Protein AF-A0A1X0NZ15-F1 (afdb_monomer)

Solvent-accessible surface area (backbone atoms only — not comparable to full-atom values): 12471 Å² total; per-residue (Å²): 110,65,89,80,42,88,69,53,40,49,36,57,81,78,41,63,66,39,61,63,51,50,47,53,55,32,71,74,31,70,67,53,39,48,53,38,57,51,35,69,52,54,80,81,64,25,25,28,32,55,30,61,31,92,90,44,72,87,41,75,37,72,41,30,36,36,45,60,43,45,40,30,63,83,50,29,43,76,61,92,90,62,58,93,86,57,80,36,31,50,36,72,68,50,53,45,50,50,53,50,50,53,46,46,51,49,49,55,55,71,43,56,92,54,90,68,50,70,45,82,76,44,79,48,71,45,78,75,43,92,50,40,51,70,41,42,33,34,38,36,31,34,59,77,45,79,61,94,45,44,35,37,32,38,35,38,32,28,46,44,82,73,84,70,75,76,99,70,78,94,75,90,79,89,78,90,76,92,78,79,96,74,86,54,80,71,59,50,43,56,49,44,53,52,52,52,51,53,50,58,72,75,34,57,69,33,29,42,31,44,36,36,33,38,48,54,126

Sequence (217 aa):
MLKRFPFWVPVSAHTPSFLERGTQFTQSSPHTQLLLTKLNYRLEETRVLCIPDTRKKERLVSLAMAFPFTITADACDVPVGMKPEDTPVMSCGALTSLVDTTTSLHVVERLLPENITHVSVDIQVRSLHPIRAGDRVVLISRMDKMGARLAFLSAELLHDNNSEIGLDTATTETTSGKEGEDMNKNGNQVGSLKVLEEMIVRHRVLAQGNHVKCLLR

pLDDT: mean 83.45, std 19.66, range [27.91, 98.31]

Nearest PDB structures (foldseek):
  2h4u-assembly1_D  TM=8.794E-01  e=1.994E-06  Homo sapiens
  4zrb-assembly2_G  TM=8.730E-01  e=8.534E-05  Streptococcus pneumoniae TIGR4
  4xy6-assembly1_A  TM=8.377E-01  e=7.603E-05  Streptococcus pneumoniae TIGR4
  4i4j-assembly2_E  TM=7.129E-01  e=2.559E-04  Streptomyces globisporus
  3ck1-assembly1_A  TM=7.605E-01  e=4.101E-03  Cupriavidus pinatubonensis JMP134

Structure (mmCIF, N/CA/C/O backbone):
data_AF-A0A1X0NZ15-F1
#
_entry.id   AF-A0A1X0NZ15-F1
#
loop_
_atom_site.group_PDB
_atom_site.id
_atom_site.type_symbol
_atom_site.label_atom_id
_atom_site.label_alt_id
_atom_site.label_comp_id
_atom_site.label_asym_id
_atom_site.label_entity_id
_atom_site.label_seq_id
_atom_site.pdbx_PDB_ins_code
_atom_site.Cartn_x
_atom_site.Cartn_y
_atom_site.Cartn_z
_atom_site.occupancy
_atom_site.B_iso_or_equiv
_atom_site.auth_seq_id
_atom_site.auth_comp_id
_atom_site.auth_asym_id
_atom_site.auth_atom_id
_atom_site.pdbx_PDB_model_num
ATOM 1 N N . MET A 1 1 ? -6.269 10.567 -11.121 1.00 71.00 1 MET A N 1
ATOM 2 C CA . MET A 1 1 ? -7.269 9.666 -10.495 1.00 71.00 1 MET A CA 1
ATOM 3 C C . MET A 1 1 ? -8.024 10.201 -9.254 1.00 71.00 1 MET A C 1
ATOM 5 O O . MET A 1 1 ? -9.184 10.571 -9.380 1.00 71.00 1 MET A O 1
ATOM 9 N N . LEU A 1 2 ? -7.424 10.251 -8.052 1.00 71.00 2 LEU A N 1
ATOM 10 C CA . LEU A 1 2 ? -8.165 10.277 -6.764 1.00 71.00 2 LEU A CA 1
ATOM 11 C C . LEU A 1 2 ? -8.919 11.577 -6.420 1.00 71.00 2 LEU A C 1
ATOM 13 O O . LEU A 1 2 ? -9.929 11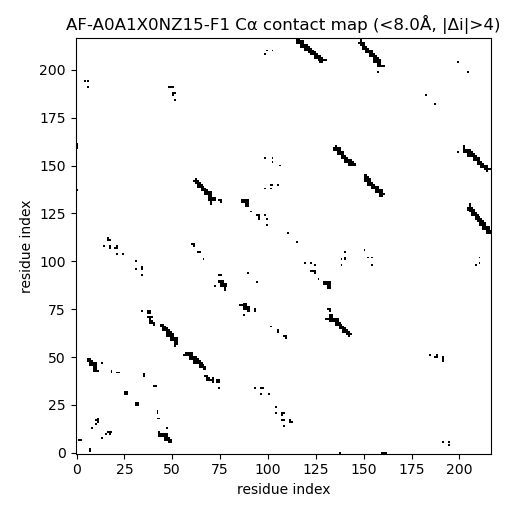.529 -5.728 1.00 71.00 2 LEU A O 1
ATOM 17 N N . LYS A 1 3 ? -8.476 12.739 -6.920 1.00 68.12 3 LYS A N 1
ATOM 18 C CA . LYS A 1 3 ? -9.149 14.034 -6.669 1.00 68.12 3 LYS A CA 1
ATOM 19 C C . LYS A 1 3 ? -10.582 14.095 -7.225 1.00 68.12 3 LYS A C 1
ATOM 21 O O . LYS A 1 3 ? -11.354 14.938 -6.794 1.00 68.12 3 LYS A O 1
ATOM 26 N N . ARG A 1 4 ? -10.926 13.217 -8.177 1.00 66.06 4 ARG A N 1
ATOM 27 C CA . ARG A 1 4 ? -12.256 13.141 -8.807 1.00 66.06 4 ARG A CA 1
ATOM 28 C C . ARG A 1 4 ? -13.284 12.372 -7.964 1.00 66.06 4 ARG A C 1
ATOM 30 O O . ARG A 1 4 ? -14.454 12.353 -8.323 1.00 66.06 4 ARG A O 1
ATOM 37 N N . PHE A 1 5 ? -12.860 11.746 -6.864 1.00 67.69 5 PHE A N 1
ATOM 38 C CA . PHE A 1 5 ? -13.718 10.948 -5.993 1.00 67.69 5 PHE A CA 1
ATOM 39 C C . PHE A 1 5 ? -13.753 11.577 -4.587 1.00 67.69 5 PHE A C 1
ATOM 41 O O . PHE A 1 5 ? -12.783 11.437 -3.839 1.00 67.69 5 PHE A O 1
ATOM 48 N N . PRO A 1 6 ? -14.848 12.260 -4.199 1.00 69.50 6 PRO A N 1
ATOM 49 C CA . PRO A 1 6 ? -14.889 13.110 -3.001 1.00 69.50 6 PRO A CA 1
ATOM 50 C C . PRO A 1 6 ? -14.735 12.343 -1.679 1.00 69.50 6 PRO A C 1
ATOM 52 O O . PRO A 1 6 ? -14.410 12.937 -0.657 1.00 69.50 6 PRO A O 1
ATOM 55 N N . PHE A 1 7 ? -14.923 11.022 -1.694 1.00 83.81 7 PHE A N 1
ATOM 56 C CA . PHE A 1 7 ? -14.819 10.165 -0.512 1.00 83.81 7 PHE A CA 1
ATOM 57 C C . PHE A 1 7 ? -13.373 9.830 -0.108 1.00 83.81 7 PHE A C 1
ATOM 59 O O . PHE A 1 7 ? -13.151 9.320 0.988 1.00 83.81 7 PHE A O 1
ATOM 66 N N . TRP A 1 8 ? -12.386 10.118 -0.968 1.00 87.94 8 TRP A N 1
ATOM 67 C CA . TRP A 1 8 ? -10.969 9.909 -0.665 1.00 87.94 8 TRP A CA 1
ATOM 68 C C . TRP A 1 8 ? -10.359 11.135 0.004 1.00 87.94 8 TRP A C 1
ATOM 70 O O . TRP A 1 8 ? -9.995 12.118 -0.656 1.00 87.94 8 TRP A O 1
ATOM 80 N N . VAL A 1 9 ? -10.167 11.049 1.314 1.00 91.12 9 VAL A N 1
ATOM 81 C CA . VAL A 1 9 ? -9.570 12.129 2.105 1.00 91.12 9 VAL A CA 1
ATOM 82 C C . VAL A 1 9 ? -8.071 11.888 2.314 1.00 91.12 9 VAL A C 1
ATOM 84 O O . VAL A 1 9 ? -7.632 10.736 2.329 1.00 91.12 9 VAL A O 1
ATOM 87 N N . PRO A 1 10 ? -7.247 12.942 2.454 1.00 93.56 10 PRO A N 1
ATOM 88 C CA . PRO A 1 10 ? -5.850 12.783 2.855 1.00 93.56 10 PRO A CA 1
ATOM 89 C C . PRO A 1 10 ? -5.738 12.001 4.167 1.00 93.56 10 PRO A C 1
ATOM 91 O O . PRO A 1 10 ? -6.488 12.269 5.109 1.00 93.56 10 PRO A O 1
ATOM 94 N N . VAL A 1 11 ? -4.786 11.068 4.255 1.00 94.69 11 VAL A N 1
ATOM 95 C CA . VAL A 1 11 ? -4.604 10.244 5.463 1.00 94.69 11 VAL A CA 1
ATOM 96 C C . VAL A 1 11 ? -4.350 11.098 6.706 1.00 94.69 11 VAL A C 1
ATOM 98 O O . VAL A 1 11 ? -4.879 10.798 7.766 1.00 94.69 11 VAL A O 1
ATOM 101 N N . SER A 1 12 ? -3.623 12.209 6.572 1.00 93.62 12 SER A N 1
ATOM 102 C CA . SER A 1 12 ? -3.316 13.127 7.674 1.00 93.62 12 SER A CA 1
ATOM 103 C C . SER A 1 12 ? -4.545 13.866 8.206 1.00 93.62 12 SER A C 1
ATOM 105 O O . SER A 1 12 ? -4.557 14.258 9.369 1.00 93.62 12 SER A O 1
ATOM 107 N N . ALA A 1 13 ? -5.587 14.034 7.385 1.00 92.06 13 ALA A N 1
ATOM 108 C CA . ALA A 1 13 ? -6.855 14.611 7.820 1.00 92.06 13 ALA A CA 1
ATOM 109 C C . ALA A 1 13 ? -7.705 13.599 8.608 1.00 92.06 13 ALA A C 1
ATOM 111 O O . ALA A 1 13 ? -8.465 13.997 9.487 1.00 92.06 13 ALA A O 1
ATOM 112 N N . HIS A 1 14 ? -7.575 12.301 8.311 1.00 92.31 14 HIS A N 1
ATOM 113 C CA . HIS A 1 14 ? -8.275 11.236 9.035 1.00 92.31 14 HIS A CA 1
ATOM 114 C C . HIS A 1 14 ? -7.534 10.804 10.306 1.00 92.31 14 HIS A C 1
ATOM 116 O O . HIS A 1 14 ? -8.129 10.725 11.380 1.00 92.31 14 HIS A O 1
ATOM 122 N N . THR A 1 15 ? -6.231 10.569 10.174 1.00 93.25 15 THR A N 1
ATOM 123 C CA . THR A 1 15 ? -5.351 10.013 11.200 1.00 93.25 15 THR A CA 1
ATOM 124 C C . THR A 1 15 ? -4.073 10.859 11.259 1.00 93.25 15 THR A C 1
ATOM 126 O O . THR A 1 15 ? -3.072 10.521 10.625 1.00 93.25 15 THR A O 1
ATOM 129 N N . PRO A 1 16 ? -4.067 11.980 12.010 1.00 92.69 16 PRO A N 1
ATOM 130 C CA . PRO A 1 16 ? -2.948 12.930 12.015 1.00 92.69 16 PRO A CA 1
ATOM 131 C C . PRO A 1 16 ? -1.599 12.327 12.431 1.00 92.69 16 PRO A C 1
ATOM 133 O O . PRO A 1 16 ? -0.560 12.692 11.888 1.00 92.69 16 PRO A O 1
ATOM 136 N N . SER A 1 17 ? -1.609 11.352 13.345 1.00 93.81 17 SER A N 1
ATOM 137 C CA . SER A 1 17 ? -0.404 10.644 13.802 1.00 93.81 17 SER A CA 1
ATOM 138 C C . SER A 1 17 ? 0.167 9.660 12.773 1.00 93.81 17 SER A C 1
ATOM 140 O O . SER A 1 17 ? 1.251 9.114 12.984 1.00 93.81 17 SER A O 1
ATOM 142 N N . PHE A 1 18 ? -0.519 9.435 11.645 1.00 95.69 18 PHE A N 1
ATOM 143 C CA . PHE A 1 18 ? -0.057 8.519 10.606 1.00 95.69 18 PHE A CA 1
ATOM 144 C C . PHE A 1 18 ? 1.297 8.928 10.031 1.00 95.69 18 PHE A C 1
ATOM 146 O O . PHE A 1 18 ? 2.133 8.060 9.817 1.00 95.69 18 PHE A O 1
ATOM 153 N N . LEU A 1 19 ? 1.545 10.220 9.792 1.00 95.75 19 LEU A N 1
ATOM 154 C CA . LEU A 1 19 ? 2.793 10.650 9.148 1.00 95.75 19 LEU A CA 1
ATOM 155 C C . LEU A 1 19 ? 4.014 10.337 10.015 1.00 95.75 19 LEU A C 1
ATOM 157 O O . LEU A 1 19 ? 4.996 9.785 9.523 1.00 95.75 19 LEU A O 1
ATOM 161 N N . GLU A 1 20 ? 3.926 10.612 11.315 1.00 95.69 20 GLU A N 1
ATOM 162 C CA . GLU A 1 20 ? 4.980 10.276 12.273 1.00 95.69 20 GLU A CA 1
ATOM 163 C C . GLU A 1 20 ? 5.208 8.758 12.321 1.00 95.69 20 GLU A C 1
ATOM 165 O O . GLU A 1 20 ? 6.331 8.272 12.178 1.00 95.69 20 GLU A O 1
ATOM 170 N N . ARG A 1 21 ? 4.125 7.990 12.461 1.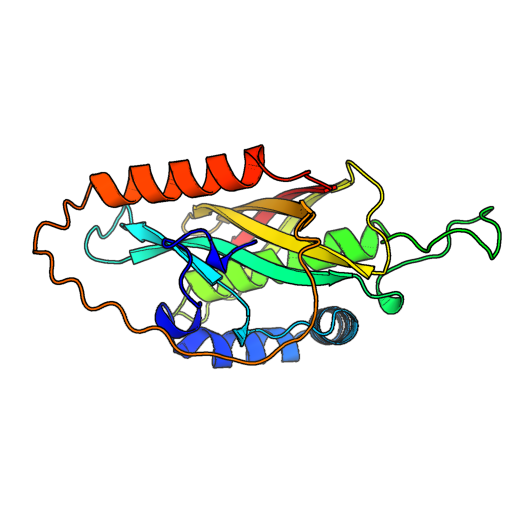00 94.44 21 ARG A N 1
ATOM 171 C CA . ARG A 1 21 ? 4.185 6.536 12.652 1.00 94.44 21 ARG A CA 1
ATOM 172 C C . ARG A 1 21 ? 4.579 5.786 11.382 1.00 94.44 21 ARG A C 1
ATOM 174 O O . ARG A 1 21 ? 5.360 4.841 11.450 1.00 94.44 21 ARG A O 1
ATOM 181 N N . GLY A 1 22 ? 4.109 6.236 10.226 1.00 94.50 22 GLY A N 1
ATOM 182 C CA . GLY A 1 22 ? 4.517 5.746 8.913 1.00 94.50 22 GLY A CA 1
ATOM 183 C C . GLY A 1 22 ? 5.982 6.061 8.615 1.00 94.50 22 GLY A C 1
ATOM 184 O O . GLY A 1 22 ? 6.684 5.217 8.055 1.00 94.50 22 GLY A O 1
ATOM 185 N N . THR A 1 23 ? 6.479 7.224 9.051 1.00 95.38 23 THR A N 1
ATOM 186 C CA . THR A 1 23 ? 7.904 7.573 8.941 1.00 95.38 23 THR A CA 1
ATOM 187 C C . THR A 1 23 ? 8.759 6.652 9.807 1.00 95.38 23 THR A C 1
ATOM 189 O O . THR A 1 23 ? 9.708 6.059 9.298 1.00 95.38 23 THR A O 1
ATOM 192 N N . GLN A 1 24 ? 8.385 6.451 11.076 1.00 94.69 24 GLN A N 1
ATOM 193 C CA . GLN A 1 24 ? 9.067 5.510 11.976 1.00 94.69 24 GLN A CA 1
ATOM 194 C C . GLN A 1 24 ? 9.087 4.086 11.399 1.00 94.69 24 GLN A C 1
ATOM 196 O O . GLN A 1 24 ? 10.136 3.445 11.371 1.00 94.69 24 GLN A O 1
ATOM 201 N N . PHE A 1 25 ? 7.949 3.606 10.882 1.00 93.75 25 PHE A N 1
ATOM 202 C CA . PHE A 1 25 ? 7.863 2.305 10.216 1.00 93.75 25 PHE A CA 1
ATOM 203 C C . PHE A 1 25 ? 8.821 2.217 9.020 1.00 93.75 25 PHE A C 1
ATOM 205 O O . PHE A 1 25 ? 9.608 1.277 8.924 1.00 93.75 25 PHE A O 1
ATOM 212 N N . THR A 1 26 ? 8.807 3.224 8.146 1.00 94.00 26 THR A N 1
ATOM 213 C CA . THR A 1 26 ? 9.660 3.268 6.949 1.00 94.00 26 THR A CA 1
ATOM 214 C C . THR A 1 26 ? 11.142 3.248 7.320 1.00 94.00 26 THR A C 1
ATOM 216 O O . THR A 1 26 ? 11.904 2.477 6.748 1.00 94.00 26 THR A O 1
ATOM 219 N N . GLN A 1 27 ? 11.550 4.034 8.319 1.00 94.00 27 GLN A N 1
ATOM 220 C CA . GLN A 1 27 ? 12.937 4.106 8.795 1.00 94.00 27 GLN A CA 1
ATOM 221 C C . GLN A 1 27 ? 13.398 2.829 9.510 1.00 94.00 27 GLN A C 1
ATOM 223 O O . GLN A 1 27 ? 14.590 2.532 9.529 1.00 94.00 27 GLN A O 1
ATOM 228 N N . SER A 1 28 ? 12.472 2.050 10.075 1.00 92.94 28 SER A N 1
ATOM 229 C CA . SER A 1 28 ? 12.797 0.778 10.733 1.00 92.94 28 SER A CA 1
ATOM 230 C C . SER A 1 28 ? 13.163 -0.349 9.756 1.00 92.94 28 SER A C 1
ATOM 232 O O . SER A 1 28 ? 13.710 -1.370 10.170 1.00 92.94 28 SER A O 1
ATOM 234 N N . SER A 1 29 ? 12.886 -0.173 8.458 1.00 93.50 29 SER A N 1
ATOM 235 C CA . SER A 1 29 ? 13.144 -1.158 7.408 1.00 93.50 29 SER A CA 1
ATOM 236 C C . SER A 1 29 ? 13.938 -0.513 6.265 1.00 93.50 29 SER A C 1
ATOM 238 O O . SER A 1 29 ? 13.350 0.175 5.426 1.00 93.50 29 SER A O 1
ATOM 240 N N . PRO A 1 30 ? 15.259 -0.769 6.163 1.00 94.94 30 PRO A N 1
ATOM 241 C CA . PRO A 1 30 ? 16.089 -0.223 5.086 1.00 94.94 30 PRO A CA 1
ATOM 242 C C . PRO A 1 30 ? 15.548 -0.545 3.688 1.00 94.94 30 PRO A C 1
ATOM 244 O O . PRO A 1 30 ? 15.593 0.295 2.793 1.00 94.94 30 PRO A O 1
ATOM 247 N N . HIS A 1 31 ? 14.974 -1.741 3.516 1.00 93.62 31 HIS A N 1
ATOM 248 C CA . HIS A 1 31 ? 14.324 -2.159 2.271 1.00 93.62 31 HIS A CA 1
ATOM 249 C C . HIS A 1 31 ? 13.108 -1.292 1.934 1.00 93.62 31 HIS A C 1
ATOM 251 O O . HIS A 1 31 ? 12.998 -0.785 0.821 1.00 93.62 31 HIS A O 1
ATOM 257 N N . THR A 1 32 ? 12.222 -1.069 2.909 1.00 95.06 32 THR A N 1
ATOM 258 C CA . THR A 1 32 ? 11.032 -0.224 2.729 1.00 95.06 32 THR A CA 1
ATOM 259 C C . THR A 1 32 ? 11.423 1.216 2.410 1.00 95.06 32 THR A C 1
ATOM 261 O O . THR A 1 32 ? 10.890 1.811 1.475 1.00 95.06 32 THR A O 1
ATOM 264 N N . GLN A 1 33 ? 12.385 1.769 3.153 1.00 95.75 33 GLN A N 1
ATOM 265 C CA . GLN A 1 33 ? 12.889 3.117 2.914 1.00 95.75 33 GLN A CA 1
ATOM 266 C C . GLN A 1 33 ? 13.476 3.261 1.511 1.00 95.75 33 GLN A C 1
ATOM 268 O O . GLN A 1 33 ? 13.162 4.229 0.815 1.00 95.75 33 GLN A O 1
ATOM 273 N N . LEU A 1 34 ? 14.304 2.302 1.087 1.00 94.75 34 LEU A N 1
ATOM 274 C CA . LEU A 1 34 ? 14.892 2.292 -0.246 1.00 94.75 34 LEU A CA 1
ATOM 275 C C . LEU A 1 34 ? 13.800 2.233 -1.315 1.00 94.75 34 LEU A C 1
ATOM 277 O O . LEU A 1 34 ? 13.795 3.079 -2.202 1.00 94.75 34 LEU A O 1
ATOM 281 N N . LEU A 1 35 ? 12.848 1.304 -1.205 1.00 94.81 35 LEU A N 1
ATOM 282 C CA . LEU A 1 35 ? 11.762 1.141 -2.172 1.00 94.81 35 LEU A CA 1
ATOM 283 C C . LEU A 1 35 ? 10.934 2.421 -2.342 1.00 94.81 35 LEU A C 1
ATOM 285 O O . LEU A 1 35 ? 10.743 2.886 -3.465 1.00 94.81 35 LEU A O 1
ATOM 289 N N . LEU A 1 36 ? 10.467 3.015 -1.239 1.00 95.19 36 LEU A N 1
ATOM 290 C CA . LEU A 1 36 ? 9.652 4.233 -1.294 1.00 95.19 36 LEU A CA 1
ATOM 291 C C . LEU A 1 36 ? 10.448 5.424 -1.835 1.00 95.19 36 LEU A C 1
ATOM 293 O O . LEU A 1 36 ? 9.918 6.206 -2.621 1.00 95.19 36 LEU A O 1
ATOM 297 N N . THR A 1 37 ? 11.731 5.517 -1.480 1.00 94.62 37 THR A N 1
ATOM 298 C CA . THR A 1 37 ? 12.638 6.549 -1.999 1.00 94.62 37 THR A CA 1
ATOM 299 C C . THR A 1 37 ? 12.852 6.376 -3.500 1.00 94.62 37 THR A C 1
ATOM 301 O O . THR A 1 37 ? 12.754 7.344 -4.247 1.00 94.62 37 THR A O 1
ATOM 304 N N . LYS A 1 38 ? 13.085 5.144 -3.968 1.00 92.69 38 LYS A N 1
ATOM 305 C CA . LYS A 1 38 ? 13.253 4.835 -5.392 1.00 92.69 38 LYS A CA 1
ATOM 306 C C . LYS A 1 38 ? 12.001 5.126 -6.206 1.00 92.69 38 LYS A C 1
ATOM 308 O O . LYS A 1 38 ? 12.125 5.528 -7.356 1.00 92.69 38 LYS A O 1
ATOM 313 N N . LEU A 1 39 ? 10.815 4.986 -5.620 1.00 93.25 39 LEU A N 1
ATOM 314 C CA . LEU A 1 39 ? 9.543 5.362 -6.245 1.00 93.25 39 LEU A CA 1
ATOM 315 C C . LEU A 1 39 ? 9.206 6.857 -6.108 1.00 93.25 39 LEU A C 1
ATOM 317 O O . LEU A 1 39 ? 8.156 7.282 -6.584 1.00 93.25 39 LEU A O 1
ATOM 321 N N . ASN A 1 40 ? 10.067 7.653 -5.461 1.00 93.62 40 ASN A N 1
ATOM 322 C CA . ASN A 1 40 ? 9.798 9.044 -5.080 1.00 93.62 40 ASN A CA 1
ATOM 323 C C . ASN A 1 40 ? 8.460 9.213 -4.333 1.00 93.62 40 ASN A C 1
ATOM 325 O O . ASN A 1 40 ? 7.781 10.229 -4.478 1.00 93.62 40 ASN A O 1
ATOM 329 N N . TYR A 1 41 ? 8.061 8.205 -3.553 1.00 95.38 41 TYR A N 1
ATOM 330 C CA . TYR A 1 41 ? 6.781 8.201 -2.860 1.00 95.38 41 TYR A CA 1
ATOM 331 C C . TYR A 1 41 ? 6.825 9.041 -1.587 1.00 95.38 41 TYR A C 1
ATOM 333 O O . TYR A 1 41 ? 7.775 8.976 -0.803 1.00 95.38 41 TYR A O 1
ATOM 341 N N . ARG A 1 42 ? 5.743 9.780 -1.344 1.00 94.56 42 ARG A N 1
ATOM 342 C CA . ARG A 1 42 ? 5.562 10.627 -0.167 1.00 94.56 42 ARG A CA 1
ATOM 343 C C . ARG A 1 42 ? 4.364 10.159 0.645 1.00 94.56 42 ARG A C 1
ATOM 345 O O . ARG A 1 42 ? 3.259 10.047 0.121 1.00 94.56 42 ARG A O 1
ATOM 352 N N . LEU A 1 43 ? 4.555 9.939 1.948 1.00 95.12 43 LEU A N 1
ATOM 353 C CA . LEU A 1 43 ? 3.478 9.481 2.837 1.00 95.12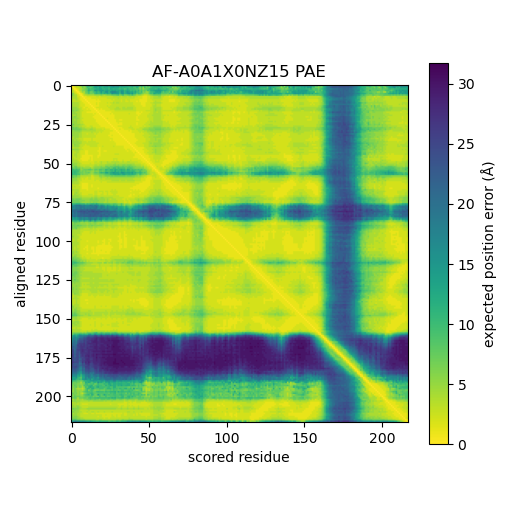 43 LEU A CA 1
ATOM 354 C C . LEU A 1 43 ? 2.298 10.465 2.883 1.00 95.12 43 LEU A C 1
ATOM 356 O O . LEU A 1 43 ? 1.161 10.033 3.072 1.00 95.12 43 LEU A O 1
ATOM 360 N N . GLU A 1 44 ? 2.537 11.760 2.659 1.00 94.75 44 GLU A N 1
ATOM 361 C CA . GLU A 1 44 ? 1.492 12.792 2.625 1.00 94.75 44 GLU A CA 1
ATOM 362 C C . GLU A 1 44 ? 0.526 12.643 1.444 1.00 94.75 44 GLU A C 1
ATOM 364 O O . GLU A 1 44 ? -0.592 13.157 1.492 1.00 94.75 44 GLU A O 1
ATOM 369 N N . GLU A 1 45 ? 0.937 11.945 0.386 1.00 93.75 45 GLU A N 1
ATOM 370 C CA . GLU A 1 45 ? 0.100 11.712 -0.792 1.00 93.75 45 GLU A CA 1
ATOM 371 C C . GLU A 1 45 ? -0.904 10.574 -0.581 1.00 93.75 45 GLU A C 1
ATOM 373 O O . GLU A 1 45 ? -1.852 10.432 -1.361 1.00 93.75 45 GLU A O 1
ATOM 378 N N . THR A 1 46 ? -0.740 9.805 0.501 1.00 95.81 46 THR A N 1
ATOM 379 C CA . THR A 1 46 ? -1.638 8.709 0.859 1.00 95.81 46 THR A CA 1
ATOM 380 C C . THR A 1 46 ? -3.046 9.234 1.128 1.00 95.81 46 THR A C 1
ATOM 382 O O . THR A 1 46 ? -3.254 10.195 1.880 1.00 95.81 46 THR A O 1
ATOM 385 N N . ARG A 1 47 ? -4.043 8.558 0.560 1.00 95.25 47 ARG A N 1
ATOM 386 C CA . ARG A 1 47 ? -5.460 8.848 0.809 1.00 95.25 47 ARG A CA 1
ATOM 387 C C . ARG A 1 47 ? -6.154 7.654 1.425 1.00 95.25 47 ARG A C 1
ATOM 389 O O . ARG A 1 47 ? -5.807 6.516 1.129 1.00 95.25 47 ARG A O 1
ATOM 396 N N . VAL A 1 48 ? -7.157 7.920 2.246 1.00 94.94 48 VAL A N 1
ATOM 397 C CA . VAL A 1 48 ? -8.000 6.901 2.870 1.00 94.94 48 VAL A CA 1
ATOM 398 C C . VAL A 1 48 ? -9.429 7.037 2.373 1.00 94.94 48 VAL A C 1
ATOM 400 O O . VAL A 1 48 ? -9.932 8.138 2.140 1.00 94.94 48 VAL A O 1
ATOM 403 N N . LEU A 1 49 ? -10.077 5.892 2.243 1.00 93.44 49 LEU A N 1
ATOM 404 C CA . LEU A 1 49 ? -11.512 5.774 2.093 1.00 93.44 49 LEU A CA 1
ATOM 405 C C . LEU A 1 49 ? -12.053 5.169 3.384 1.00 93.44 49 LEU A C 1
ATOM 407 O O . LEU A 1 49 ? -11.701 4.040 3.737 1.00 93.44 49 LEU A O 1
ATOM 411 N N . CYS A 1 50 ? -12.887 5.922 4.093 1.00 91.44 50 CYS A N 1
ATOM 412 C CA . CYS A 1 50 ? -13.352 5.537 5.419 1.00 91.44 50 CYS A CA 1
ATOM 413 C C . CYS A 1 50 ? -14.754 4.916 5.383 1.00 91.44 50 CYS A C 1
ATOM 415 O O . CYS A 1 50 ? -15.595 5.251 4.544 1.00 91.44 50 CYS A O 1
ATOM 417 N N . ILE A 1 51 ? -15.016 4.046 6.353 1.00 90.00 51 ILE A N 1
ATOM 418 C CA . ILE A 1 51 ? -16.342 3.513 6.679 1.00 90.00 51 ILE A CA 1
ATOM 419 C C . ILE A 1 51 ? -16.561 3.552 8.198 1.00 90.00 51 ILE A C 1
ATOM 421 O O . ILE A 1 51 ? -15.588 3.637 8.952 1.00 90.00 51 ILE A O 1
ATOM 425 N N . PRO A 1 52 ? -17.810 3.476 8.682 1.00 88.56 52 PRO A N 1
ATOM 426 C CA . PRO A 1 52 ? -18.077 3.259 10.101 1.00 88.56 52 PRO A CA 1
ATOM 427 C C . PRO A 1 52 ? -17.493 1.926 10.591 1.00 88.56 52 PRO A C 1
ATOM 429 O O . PRO A 1 52 ? -17.610 0.899 9.921 1.00 88.56 52 PRO A O 1
ATOM 432 N N . ASP A 1 53 ? -16.893 1.921 11.781 1.00 85.94 53 ASP A N 1
ATOM 433 C CA . ASP A 1 53 ? -16.403 0.703 12.420 1.00 85.94 53 ASP A CA 1
ATOM 434 C C . ASP A 1 53 ? -17.591 -0.192 12.804 1.00 85.94 53 ASP A C 1
ATOM 436 O O . ASP A 1 53 ? -18.521 0.225 13.503 1.00 85.94 53 ASP A O 1
ATOM 440 N N . THR A 1 54 ? -17.546 -1.456 12.386 1.00 82.75 54 THR A N 1
ATOM 441 C CA . THR A 1 54 ? -18.606 -2.433 12.660 1.00 82.75 54 THR A CA 1
ATOM 442 C C . THR A 1 54 ? -18.787 -2.710 14.154 1.00 82.75 54 THR A C 1
ATOM 444 O O . THR A 1 54 ? -19.872 -3.109 14.572 1.00 82.75 54 THR A O 1
ATOM 447 N N . ARG A 1 55 ? -17.738 -2.525 14.968 1.00 81.44 55 ARG A N 1
ATOM 448 C CA . ARG A 1 55 ? -17.763 -2.722 16.429 1.00 81.44 55 ARG A CA 1
ATOM 449 C C . ARG A 1 55 ? -18.104 -1.440 17.184 1.00 81.44 55 ARG A C 1
ATOM 451 O O . ARG A 1 55 ? -18.649 -1.512 18.280 1.00 81.44 55 ARG A O 1
ATOM 458 N N . LYS A 1 56 ? -17.764 -0.277 16.623 1.00 83.94 56 LYS A N 1
ATOM 459 C CA . LYS A 1 56 ? -17.971 1.044 17.234 1.00 83.94 56 LYS A CA 1
ATOM 460 C C . LYS A 1 56 ? -18.477 2.026 16.178 1.00 83.94 56 LYS A C 1
ATOM 462 O O . LYS A 1 56 ? -17.692 2.788 15.636 1.00 83.94 56 LYS A O 1
ATOM 467 N N . LYS A 1 57 ? -19.789 2.049 15.918 1.00 80.62 57 LYS A N 1
ATOM 468 C CA . LYS A 1 57 ? -20.402 2.816 14.807 1.00 80.62 57 LYS A CA 1
ATOM 469 C C . LYS A 1 57 ? -20.098 4.325 14.786 1.00 80.62 57 LYS A C 1
ATOM 471 O O . LYS A 1 57 ? -20.337 4.975 13.776 1.00 80.62 57 LYS A O 1
ATOM 476 N N . GLU A 1 58 ? -19.621 4.892 15.890 1.00 83.25 58 GLU A N 1
ATOM 477 C CA . GLU A 1 58 ? -19.217 6.301 16.009 1.00 83.25 58 GLU A CA 1
ATOM 478 C C . GLU A 1 58 ? -17.768 6.559 15.571 1.00 83.25 58 GLU A C 1
ATOM 480 O O . GLU A 1 58 ? -17.389 7.702 15.334 1.00 83.25 58 GLU A O 1
ATOM 485 N N . ARG A 1 59 ? -16.959 5.505 15.433 1.00 85.69 59 ARG A N 1
ATOM 486 C CA . ARG A 1 59 ? -15.583 5.569 14.942 1.00 85.69 59 ARG A CA 1
ATOM 487 C C . ARG A 1 59 ? -15.578 5.330 13.436 1.00 85.69 59 ARG A C 1
ATOM 489 O O . ARG A 1 59 ? -16.113 4.327 12.971 1.00 85.69 59 ARG A O 1
ATOM 496 N N . LEU A 1 60 ? -14.929 6.214 12.687 1.00 90.06 60 LEU A N 1
ATOM 497 C CA . LEU A 1 60 ? -14.578 5.962 11.292 1.00 90.06 60 LEU A CA 1
ATOM 498 C C . LEU A 1 60 ? -13.237 5.246 11.211 1.00 90.06 60 LEU A C 1
ATOM 500 O O . LEU A 1 60 ? -12.341 5.484 12.023 1.00 90.06 60 LEU A O 1
ATOM 504 N N . VAL A 1 61 ? -13.125 4.362 10.232 1.00 91.88 61 VAL A N 1
ATOM 505 C CA . VAL A 1 61 ? -11.946 3.538 10.009 1.00 91.88 61 VAL A CA 1
ATOM 506 C C . VAL A 1 61 ? -11.651 3.422 8.526 1.00 91.88 61 VAL A C 1
ATOM 508 O O . VAL A 1 61 ? -12.577 3.417 7.714 1.00 91.88 61 VAL A O 1
ATOM 511 N N . SER A 1 62 ? -10.377 3.298 8.174 1.00 93.75 62 SER A N 1
ATOM 512 C CA . SER A 1 62 ? -9.941 3.020 6.810 1.00 93.75 62 SER A CA 1
ATOM 513 C C . SER A 1 62 ? -10.482 1.663 6.334 1.00 93.75 62 SER A C 1
ATOM 515 O O . SER A 1 62 ? -10.232 0.607 6.921 1.00 93.75 62 SER A O 1
ATOM 517 N N . LEU A 1 63 ? -11.290 1.704 5.273 1.00 94.31 63 LEU A N 1
ATOM 518 C CA . LEU A 1 63 ? -11.635 0.537 4.462 1.00 94.31 63 LEU A CA 1
ATOM 519 C C . LEU A 1 63 ? -10.539 0.290 3.431 1.00 94.31 63 LEU A C 1
ATOM 521 O O . LEU A 1 63 ? -10.153 -0.851 3.190 1.00 94.31 63 LEU A O 1
ATOM 525 N N . ALA A 1 64 ? -10.076 1.362 2.793 1.00 96.38 64 ALA A N 1
ATOM 526 C CA . ALA A 1 64 ? -9.043 1.295 1.782 1.00 96.38 64 ALA A CA 1
ATOM 527 C C . ALA A 1 64 ? -8.074 2.471 1.895 1.00 96.38 64 ALA A C 1
ATOM 529 O O . ALA A 1 64 ? -8.442 3.563 2.330 1.00 96.38 64 ALA A O 1
ATOM 530 N N . MET A 1 65 ? -6.842 2.236 1.461 1.00 97.38 65 MET A N 1
ATOM 531 C CA . MET A 1 65 ? -5.783 3.226 1.346 1.00 97.38 65 MET A CA 1
ATOM 532 C C . MET A 1 65 ? -5.254 3.247 -0.076 1.00 97.38 65 MET A C 1
ATOM 534 O O . MET A 1 65 ? -4.959 2.199 -0.643 1.00 97.38 65 MET A O 1
ATOM 538 N N . ALA A 1 66 ? -5.144 4.443 -0.639 1.00 96.69 66 ALA A N 1
ATOM 539 C CA . ALA A 1 66 ? -4.638 4.678 -1.975 1.00 96.69 66 ALA A CA 1
ATOM 540 C C . ALA A 1 66 ? -3.270 5.361 -1.898 1.00 96.69 66 ALA A C 1
ATOM 542 O O . ALA A 1 66 ? -3.119 6.409 -1.265 1.00 96.69 66 ALA A O 1
ATOM 543 N N . PHE A 1 67 ? -2.303 4.757 -2.579 1.00 97.00 67 PHE A N 1
ATOM 544 C CA . PHE A 1 67 ? -0.903 5.150 -2.651 1.00 97.00 67 PHE A CA 1
ATOM 545 C C . PHE A 1 67 ? -0.611 5.537 -4.109 1.00 97.00 67 PHE A C 1
ATOM 547 O O . PHE A 1 67 ? -0.342 4.657 -4.933 1.00 97.00 67 PHE A O 1
ATOM 554 N N . PRO A 1 68 ? -0.767 6.818 -4.485 1.00 95.19 68 PRO A N 1
ATOM 555 C CA . PRO A 1 68 ? -0.438 7.286 -5.827 1.00 95.19 68 PRO A CA 1
ATOM 556 C C . PRO A 1 68 ? 1.080 7.454 -5.985 1.00 95.19 68 PRO A C 1
ATOM 558 O O . PRO A 1 68 ? 1.730 7.993 -5.098 1.00 95.19 68 PRO A O 1
ATOM 561 N N . PHE A 1 69 ? 1.648 7.010 -7.106 1.00 94.69 69 PHE A N 1
ATOM 562 C CA . PHE A 1 69 ? 3.059 7.241 -7.448 1.00 94.69 69 PHE A CA 1
ATOM 563 C C . PHE A 1 69 ? 3.302 7.049 -8.948 1.00 94.69 69 PHE A C 1
ATOM 565 O O . PHE A 1 69 ? 2.425 6.614 -9.697 1.00 94.69 69 PHE A O 1
ATOM 572 N N . THR A 1 70 ? 4.513 7.378 -9.389 1.00 94.31 70 THR A N 1
ATOM 573 C CA . THR A 1 70 ? 4.995 7.083 -10.740 1.00 94.31 70 THR A CA 1
ATOM 574 C C . THR A 1 70 ? 6.036 5.977 -10.654 1.00 94.31 70 THR A C 1
ATOM 576 O O . THR A 1 70 ? 6.937 6.035 -9.816 1.00 94.31 70 THR A O 1
ATOM 579 N N . ILE A 1 71 ? 5.933 4.973 -11.520 1.00 94.12 71 ILE A N 1
ATOM 580 C CA . ILE A 1 71 ? 6.933 3.910 -11.607 1.00 94.12 71 ILE A CA 1
ATOM 581 C C . ILE A 1 71 ? 8.240 4.511 -12.114 1.00 94.12 71 ILE A C 1
ATOM 583 O O . ILE A 1 71 ? 8.284 5.137 -13.173 1.00 94.12 71 ILE A O 1
ATOM 587 N N . THR A 1 72 ? 9.321 4.316 -11.373 1.00 92.56 72 THR A N 1
ATOM 588 C CA . THR A 1 72 ? 10.651 4.778 -11.771 1.00 92.56 72 THR A CA 1
ATOM 589 C C . THR A 1 72 ? 11.440 3.650 -12.424 1.00 92.56 72 THR A C 1
ATOM 591 O O . THR A 1 72 ? 11.151 2.467 -12.229 1.00 92.56 72 THR A O 1
ATOM 594 N N . ALA A 1 73 ? 12.467 4.015 -13.194 1.00 90.31 73 ALA A N 1
ATOM 595 C CA . ALA A 1 73 ? 13.380 3.040 -13.786 1.00 90.31 73 ALA A CA 1
ATOM 596 C C . ALA A 1 73 ? 14.095 2.193 -12.718 1.00 90.31 73 ALA A C 1
ATOM 598 O O . ALA A 1 73 ? 14.338 1.019 -12.949 1.00 90.31 73 ALA A O 1
ATOM 599 N N . ASP A 1 74 ? 14.339 2.753 -11.528 1.00 88.25 74 ASP A N 1
ATOM 600 C CA . ASP A 1 74 ? 14.974 2.057 -10.401 1.00 88.25 74 ASP A CA 1
ATOM 601 C C . ASP A 1 74 ? 14.140 0.891 -9.836 1.00 88.25 74 ASP A C 1
ATOM 603 O O . ASP A 1 74 ? 14.675 0.041 -9.128 1.00 88.25 74 ASP A O 1
ATOM 607 N N . ALA A 1 75 ? 12.833 0.855 -10.112 1.00 87.81 75 ALA A N 1
ATOM 608 C CA . ALA A 1 75 ? 11.945 -0.240 -9.721 1.00 87.81 75 ALA A CA 1
ATOM 609 C C . ALA A 1 75 ? 11.734 -1.273 -10.845 1.00 87.81 75 ALA A C 1
ATOM 611 O O . ALA A 1 75 ? 10.937 -2.203 -10.686 1.00 87.81 75 ALA A O 1
ATOM 612 N N . CYS A 1 76 ? 12.406 -1.090 -11.984 1.00 90.69 76 CYS A N 1
ATOM 613 C CA . CYS A 1 76 ? 12.262 -1.906 -13.178 1.00 90.69 76 CYS A CA 1
ATOM 614 C C . CYS A 1 76 ? 13.566 -2.624 -13.519 1.00 90.69 76 CYS A C 1
ATOM 616 O O . CYS A 1 76 ? 14.647 -2.053 -13.423 1.00 90.69 76 CYS A O 1
ATOM 618 N N . ASP A 1 77 ? 13.434 -3.854 -14.000 1.00 85.06 77 ASP A N 1
ATOM 619 C CA . ASP A 1 77 ? 14.542 -4.607 -14.572 1.00 85.06 77 ASP A CA 1
ATOM 620 C C . ASP A 1 77 ? 14.448 -4.565 -16.103 1.00 85.06 77 ASP A C 1
ATOM 622 O O . ASP A 1 77 ? 13.364 -4.415 -16.682 1.00 85.06 77 ASP A O 1
ATOM 626 N N . VAL A 1 78 ? 15.591 -4.726 -16.772 1.00 76.31 78 VAL A N 1
ATOM 627 C CA . VAL A 1 78 ? 15.632 -5.063 -18.200 1.00 76.31 78 VAL A CA 1
ATOM 628 C C . VAL A 1 78 ? 15.544 -6.588 -18.296 1.00 76.31 78 VAL A C 1
ATOM 630 O O . VAL A 1 78 ? 16.461 -7.270 -17.830 1.00 76.31 78 VAL A O 1
ATOM 633 N N . PRO A 1 79 ? 14.458 -7.163 -18.842 1.00 68.81 79 PRO A N 1
ATOM 634 C CA . PRO A 1 79 ? 14.320 -8.612 -18.927 1.00 68.81 79 PRO A CA 1
ATOM 635 C C . PRO A 1 79 ? 15.450 -9.247 -19.742 1.00 68.81 79 PRO A C 1
ATOM 637 O O . PRO A 1 79 ? 15.901 -8.701 -20.749 1.00 68.81 79 PRO A O 1
ATOM 640 N N . VAL A 1 80 ? 15.886 -10.440 -19.336 1.00 67.81 80 VAL A N 1
ATOM 641 C CA . VAL A 1 80 ? 16.905 -11.204 -20.069 1.00 67.81 80 VAL A CA 1
ATOM 642 C C . VAL A 1 80 ? 16.406 -11.491 -21.490 1.00 67.81 80 VAL A C 1
ATOM 644 O O . VAL A 1 80 ? 15.361 -12.114 -21.667 1.00 67.81 80 VAL A O 1
ATOM 647 N N . GLY A 1 81 ? 17.162 -11.049 -22.499 1.00 68.12 81 GLY A N 1
ATOM 648 C CA . GLY A 1 81 ? 16.832 -11.241 -23.917 1.00 68.12 81 GLY A CA 1
ATOM 649 C C . GLY A 1 81 ? 16.042 -10.100 -24.566 1.00 68.12 81 GLY A C 1
ATOM 650 O O . GLY A 1 81 ? 15.742 -10.193 -25.756 1.00 68.12 81 GLY A O 1
ATOM 651 N N . MET A 1 82 ? 15.734 -9.030 -23.827 1.00 67.94 82 MET A N 1
ATOM 652 C CA . MET A 1 82 ? 15.217 -7.791 -24.408 1.00 67.94 82 MET A CA 1
ATOM 653 C C . MET A 1 82 ? 16.339 -6.924 -24.980 1.00 67.94 82 MET A C 1
ATOM 655 O O . MET A 1 82 ? 17.486 -6.962 -24.522 1.00 67.94 82 MET A O 1
ATOM 659 N N . LYS A 1 83 ? 16.008 -6.177 -26.031 1.00 67.19 83 LYS A N 1
ATOM 660 C CA . LYS A 1 83 ? 16.946 -5.281 -26.701 1.00 67.19 83 LYS A CA 1
ATOM 661 C C . LYS A 1 83 ? 17.086 -3.972 -25.906 1.00 67.19 83 LYS A C 1
ATOM 663 O O . LYS A 1 83 ? 16.190 -3.638 -25.135 1.00 67.19 83 LYS A O 1
ATOM 668 N N . PRO A 1 84 ? 18.174 -3.203 -26.089 1.00 61.41 84 PRO A N 1
ATOM 669 C CA . PRO A 1 84 ? 18.374 -1.925 -25.396 1.00 61.41 84 PRO A CA 1
ATOM 670 C C . PRO A 1 84 ? 17.236 -0.906 -25.587 1.00 61.41 84 PRO A C 1
ATOM 672 O O . PRO A 1 84 ? 17.071 -0.018 -24.757 1.00 61.41 84 PRO A O 1
ATOM 675 N N . GLU A 1 85 ? 16.468 -1.020 -26.673 1.00 65.25 85 GLU A N 1
ATOM 676 C CA . GLU A 1 85 ? 15.299 -0.187 -26.972 1.00 65.25 85 GLU A CA 1
ATOM 677 C C . GLU A 1 85 ? 14.007 -0.580 -26.229 1.00 65.25 85 GLU A C 1
ATOM 679 O O . GLU A 1 85 ? 13.035 0.180 -26.256 1.00 65.25 85 GLU A O 1
ATOM 684 N N . ASP A 1 86 ? 13.967 -1.740 -25.570 1.00 72.56 86 ASP A N 1
ATOM 685 C CA . ASP A 1 86 ? 12.781 -2.188 -24.844 1.00 72.56 86 ASP A CA 1
ATOM 686 C C . ASP A 1 86 ? 12.626 -1.425 -23.519 1.00 72.56 86 ASP A C 1
ATOM 688 O O . ASP A 1 86 ? 13.576 -1.209 -22.765 1.00 72.56 86 ASP A O 1
ATOM 692 N N . THR A 1 87 ? 11.396 -1.010 -23.207 1.00 74.81 87 THR A N 1
ATOM 693 C CA . THR A 1 87 ? 11.116 -0.274 -21.967 1.00 74.81 87 THR A CA 1
ATOM 694 C C . THR A 1 87 ? 11.264 -1.196 -20.750 1.00 74.81 87 THR A C 1
ATOM 696 O O . THR A 1 87 ? 10.582 -2.225 -20.712 1.00 74.81 87 THR A O 1
ATOM 699 N N . PRO A 1 88 ? 12.069 -0.827 -19.732 1.00 83.31 88 PRO A N 1
ATOM 700 C CA . PRO A 1 88 ? 12.195 -1.594 -18.496 1.00 83.31 88 PRO A CA 1
ATOM 701 C C . PRO A 1 88 ? 10.836 -1.858 -17.839 1.00 83.31 88 PRO A C 1
ATOM 703 O O . PRO A 1 88 ? 9.962 -0.981 -17.816 1.00 83.31 88 PRO A O 1
ATOM 706 N N . VAL A 1 89 ? 10.672 -3.061 -17.287 1.00 90.44 89 VAL A N 1
ATOM 707 C CA . VAL A 1 89 ? 9.433 -3.503 -16.628 1.00 90.44 89 VAL A CA 1
ATOM 708 C C . VAL A 1 89 ? 9.678 -3.803 -15.157 1.00 90.44 89 VAL A C 1
ATOM 710 O O . VAL A 1 89 ? 10.720 -4.335 -14.780 1.00 90.44 89 VAL A O 1
ATOM 713 N N . MET A 1 90 ? 8.702 -3.485 -14.313 1.00 92.31 90 MET A N 1
ATOM 714 C CA . MET A 1 90 ? 8.768 -3.783 -12.887 1.00 92.31 90 MET A CA 1
ATOM 715 C C . MET A 1 90 ? 8.890 -5.290 -12.663 1.00 92.31 90 MET A C 1
ATOM 717 O O . MET A 1 90 ? 8.102 -6.083 -13.188 1.00 9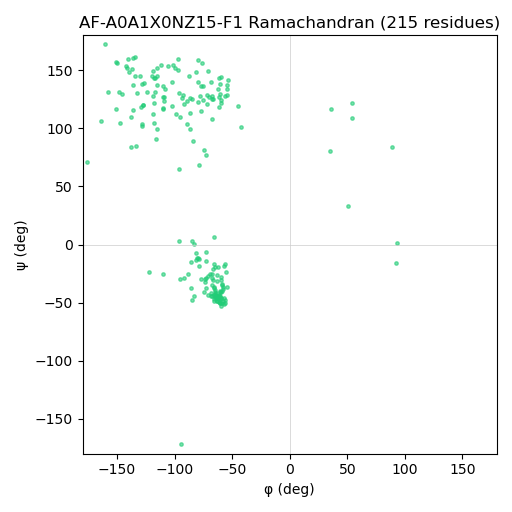2.31 90 MET A O 1
ATOM 721 N N . SER A 1 91 ? 9.865 -5.680 -11.849 1.00 89.25 91 SER A N 1
ATOM 722 C CA . SER A 1 91 ? 10.088 -7.081 -11.519 1.00 89.25 91 SER A CA 1
ATOM 723 C C . SER A 1 91 ? 9.064 -7.598 -10.513 1.00 89.25 91 SER A C 1
ATOM 725 O O . SER A 1 91 ? 8.495 -6.847 -9.715 1.00 89.25 91 SER A O 1
ATOM 727 N N . CYS A 1 92 ? 8.842 -8.915 -10.503 1.00 89.38 92 CYS A N 1
ATOM 728 C CA . CYS A 1 92 ? 7.929 -9.541 -9.544 1.00 89.38 92 CYS A CA 1
ATOM 729 C C . CYS A 1 92 ? 8.350 -9.279 -8.088 1.00 89.38 92 CYS A C 1
ATOM 731 O O . CYS A 1 92 ? 7.488 -9.115 -7.225 1.00 89.38 92 CYS A O 1
ATOM 733 N N . GLY A 1 93 ? 9.658 -9.210 -7.812 1.00 92.19 93 GLY A N 1
ATOM 734 C CA . GLY A 1 93 ? 10.187 -8.914 -6.479 1.00 92.19 93 GLY A CA 1
ATOM 735 C C . GLY A 1 93 ? 9.892 -7.481 -6.033 1.00 92.19 93 GLY A C 1
ATOM 736 O O . GLY A 1 93 ? 9.431 -7.271 -4.907 1.00 92.19 93 GLY A O 1
ATOM 737 N N . ALA A 1 94 ? 10.078 -6.505 -6.928 1.00 93.38 94 ALA A N 1
ATOM 738 C CA . ALA A 1 94 ? 9.746 -5.105 -6.665 1.00 93.38 94 ALA A CA 1
ATOM 739 C C . ALA A 1 94 ? 8.237 -4.919 -6.446 1.00 93.38 94 ALA A C 1
ATOM 741 O O . ALA A 1 94 ? 7.824 -4.318 -5.454 1.00 93.38 94 ALA A O 1
ATOM 742 N N . LEU A 1 95 ? 7.411 -5.514 -7.312 1.00 95.75 95 LEU A N 1
ATOM 743 C CA . LEU A 1 95 ? 5.953 -5.471 -7.195 1.00 95.75 95 LEU A CA 1
ATOM 744 C C . LEU A 1 95 ? 5.460 -6.112 -5.885 1.00 95.75 95 LEU A C 1
ATOM 746 O O . LEU A 1 95 ? 4.606 -5.550 -5.201 1.00 95.75 95 LEU A O 1
ATOM 750 N N . THR A 1 96 ? 6.013 -7.267 -5.508 1.00 96.50 96 THR A N 1
ATOM 751 C CA . THR A 1 96 ? 5.640 -7.954 -4.259 1.00 96.50 96 THR A CA 1
ATOM 752 C C . THR A 1 96 ? 6.038 -7.134 -3.035 1.00 96.50 96 THR A C 1
ATOM 754 O O . THR A 1 96 ? 5.229 -6.964 -2.125 1.00 96.50 96 THR A O 1
ATOM 757 N N . SER A 1 97 ? 7.244 -6.557 -3.043 1.00 96.25 97 SER A N 1
ATOM 758 C CA . SER A 1 97 ? 7.715 -5.664 -1.976 1.00 96.25 97 SER A CA 1
ATOM 759 C C . SER A 1 97 ? 6.827 -4.429 -1.830 1.00 96.25 97 SER A C 1
ATOM 761 O O . SER A 1 97 ? 6.490 -4.030 -0.722 1.00 96.25 97 SER A O 1
ATOM 763 N N . LEU A 1 98 ? 6.397 -3.849 -2.948 1.00 96.50 98 LEU A N 1
ATOM 764 C CA . LEU A 1 98 ? 5.508 -2.692 -2.969 1.00 96.50 98 LEU A CA 1
ATOM 765 C C . LEU A 1 98 ? 4.135 -3.008 -2.363 1.00 96.50 98 LEU A C 1
ATOM 767 O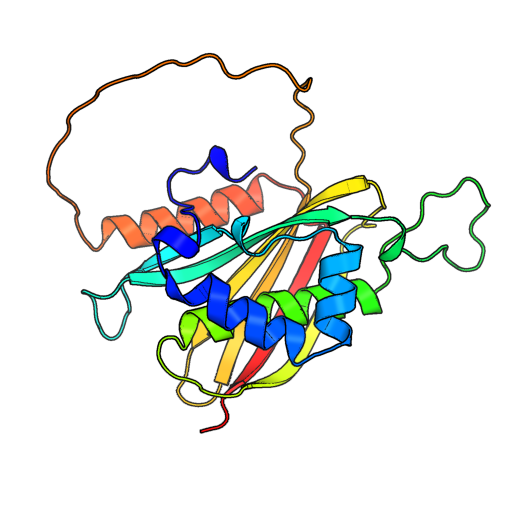 O . LEU A 1 98 ? 3.626 -2.233 -1.546 1.00 96.50 98 LEU A O 1
ATOM 771 N N . VAL A 1 99 ? 3.550 -4.158 -2.712 1.00 97.31 99 VAL A N 1
ATOM 772 C CA . VAL A 1 99 ? 2.307 -4.637 -2.089 1.00 97.31 99 VAL A CA 1
ATOM 773 C C . VAL A 1 99 ? 2.510 -4.866 -0.589 1.00 97.31 99 VAL A C 1
ATOM 775 O O . VAL A 1 99 ? 1.676 -4.435 0.208 1.00 97.31 99 VAL A O 1
ATOM 778 N N . ASP A 1 100 ? 3.620 -5.482 -0.175 1.00 97.69 100 ASP A N 1
ATOM 779 C CA . ASP A 1 100 ? 3.922 -5.705 1.243 1.00 97.69 100 ASP A CA 1
ATOM 780 C C . ASP A 1 100 ? 4.042 -4.393 2.028 1.00 97.69 100 ASP A C 1
ATOM 782 O O . ASP A 1 100 ? 3.370 -4.206 3.046 1.00 97.69 100 ASP A O 1
ATOM 786 N N . THR A 1 101 ? 4.833 -3.446 1.530 1.00 97.25 101 THR A N 1
ATOM 787 C CA . THR A 1 101 ? 5.035 -2.137 2.157 1.00 97.25 101 THR A CA 1
ATOM 788 C C . THR A 1 101 ? 3.723 -1.369 2.308 1.00 97.25 101 THR A C 1
ATOM 790 O O . THR A 1 101 ? 3.404 -0.893 3.397 1.00 97.25 101 THR A O 1
ATOM 793 N N . THR A 1 102 ? 2.935 -1.254 1.241 1.00 97.44 102 THR A N 1
ATOM 794 C CA . THR A 1 102 ? 1.699 -0.450 1.249 1.00 97.44 102 THR A CA 1
ATOM 795 C C . THR A 1 102 ? 0.612 -1.061 2.130 1.00 97.44 102 THR A C 1
ATOM 797 O O . THR A 1 102 ? -0.018 -0.362 2.923 1.00 97.44 102 THR A O 1
ATOM 800 N N . THR A 1 103 ? 0.437 -2.381 2.081 1.00 97.94 103 THR A N 1
ATOM 801 C CA . THR A 1 103 ? -0.470 -3.085 3.002 1.00 97.94 103 THR A CA 1
ATOM 802 C C . THR A 1 103 ? 0.025 -3.030 4.452 1.00 97.94 103 THR A C 1
ATOM 804 O O . THR A 1 103 ? -0.797 -2.989 5.367 1.00 97.94 103 THR A O 1
ATOM 807 N N . SER A 1 104 ? 1.343 -2.983 4.695 1.00 97.62 104 SER A N 1
ATOM 808 C CA . SER A 1 104 ? 1.901 -2.776 6.043 1.00 97.62 104 SER A CA 1
ATOM 809 C C . SER A 1 104 ? 1.563 -1.390 6.566 1.00 97.62 104 SER A C 1
ATOM 811 O O . SER A 1 104 ? 1.063 -1.271 7.680 1.00 97.62 104 SER A O 1
ATOM 813 N N . LEU A 1 105 ? 1.754 -0.350 5.750 1.00 97.44 105 LEU A N 1
ATOM 814 C CA . LEU A 1 105 ? 1.359 1.018 6.091 1.00 97.44 105 LEU A CA 1
ATOM 815 C C . LEU A 1 105 ? -0.143 1.113 6.393 1.00 97.44 105 LEU A C 1
ATOM 817 O O . LEU A 1 105 ? -0.526 1.800 7.336 1.00 97.44 105 LEU A O 1
ATOM 821 N N . HIS A 1 106 ? -0.984 0.377 5.660 1.00 97.88 106 HIS A N 1
ATOM 822 C CA . HIS A 1 106 ? -2.416 0.301 5.947 1.00 97.88 106 HIS A CA 1
ATOM 823 C C . HIS A 1 106 ? -2.714 -0.359 7.298 1.00 97.88 106 HIS A C 1
ATOM 825 O O . HIS A 1 106 ? -3.514 0.156 8.077 1.00 97.88 106 HIS A O 1
ATOM 831 N N . VAL A 1 107 ? -2.027 -1.451 7.639 1.00 97.06 107 VAL A N 1
ATOM 832 C CA . VAL A 1 107 ? -2.143 -2.053 8.976 1.00 97.06 107 VAL A CA 1
ATOM 833 C C . VAL A 1 107 ? -1.632 -1.109 10.069 1.00 97.06 107 VAL A C 1
ATOM 835 O O . VAL A 1 107 ? -2.295 -0.987 11.098 1.00 97.06 107 VAL A O 1
ATOM 838 N N . VAL A 1 108 ? -0.509 -0.412 9.852 1.00 96.00 108 VAL A N 1
ATOM 839 C CA . VAL A 1 108 ? 0.013 0.599 10.790 1.00 96.00 108 VAL A CA 1
ATOM 840 C C . VAL A 1 108 ? -1.044 1.660 11.061 1.00 96.00 108 VAL A C 1
ATOM 842 O O . VAL A 1 108 ? -1.336 1.915 12.223 1.00 96.00 108 VAL A O 1
ATOM 845 N N . GLU A 1 109 ? -1.642 2.237 10.017 1.00 96.25 109 GLU A N 1
ATOM 846 C CA . GLU A 1 109 ? -2.704 3.240 10.147 1.00 96.25 109 GLU A CA 1
ATOM 847 C C . GLU A 1 109 ? -3.874 2.702 10.977 1.00 96.25 109 GLU A C 1
ATOM 849 O O . GLU A 1 109 ? -4.296 3.328 11.952 1.00 96.25 109 GLU A O 1
ATOM 854 N N . ARG A 1 110 ? -4.327 1.487 10.656 1.00 93.56 110 ARG A N 1
ATOM 855 C CA . ARG A 1 110 ? -5.514 0.883 11.262 1.00 93.56 110 ARG A CA 1
ATOM 856 C C . ARG A 1 110 ? -5.345 0.551 12.745 1.00 93.56 110 ARG A C 1
ATOM 858 O O . ARG A 1 110 ? -6.341 0.519 13.477 1.00 93.56 110 ARG A O 1
ATOM 865 N N . LEU A 1 111 ? -4.114 0.276 13.173 1.00 93.06 111 LEU A N 1
ATOM 866 C CA . LEU A 1 111 ? -3.764 -0.048 14.557 1.00 93.06 111 LEU A CA 1
ATOM 867 C C . LEU A 1 111 ? -3.612 1.190 15.441 1.00 93.06 111 LEU A C 1
ATOM 869 O O . LEU A 1 111 ? -3.615 1.050 16.661 1.00 93.06 111 LEU A O 1
ATOM 873 N N . LEU A 1 112 ? -3.539 2.396 14.874 1.00 92.12 112 LEU A N 1
ATOM 874 C CA . LEU A 1 112 ? -3.376 3.599 15.683 1.00 92.12 112 LEU A CA 1
ATOM 875 C C . LEU A 1 112 ? -4.553 3.813 16.658 1.00 92.12 112 LEU A C 1
ATOM 877 O O . LEU A 1 112 ? -5.719 3.538 16.329 1.00 92.12 112 LEU A O 1
ATOM 881 N N . PRO A 1 113 ? -4.258 4.312 17.877 1.00 90.19 113 PRO A N 1
ATOM 882 C CA . PRO A 1 113 ? -2.942 4.753 18.375 1.00 90.19 113 PRO A CA 1
ATOM 883 C C . PRO A 1 113 ? -2.055 3.631 18.957 1.00 90.19 113 PRO A C 1
ATOM 885 O O . PRO A 1 113 ? -0.979 3.917 19.477 1.00 90.19 113 PRO A O 1
ATOM 888 N N . GLU A 1 114 ? -2.488 2.370 18.912 1.00 89.25 114 GLU A N 1
ATOM 889 C CA . GLU A 1 114 ? -1.736 1.244 19.470 1.00 89.25 114 GLU A CA 1
ATOM 890 C C . GLU A 1 114 ? -0.452 0.986 18.658 1.00 89.25 114 GLU A C 1
ATOM 892 O O . GLU A 1 114 ? -0.435 1.037 17.427 1.00 89.25 114 GLU A O 1
ATOM 897 N N . ASN A 1 115 ? 0.647 0.681 19.352 1.00 85.81 115 ASN A N 1
ATOM 898 C CA . ASN A 1 115 ? 1.918 0.304 18.733 1.00 85.81 115 ASN A CA 1
ATOM 899 C C . ASN A 1 115 ? 2.044 -1.224 18.670 1.00 85.81 115 ASN A C 1
ATOM 901 O O . ASN A 1 115 ? 2.870 -1.819 19.359 1.00 85.81 115 ASN A O 1
ATOM 905 N N . ILE A 1 116 ? 1.167 -1.858 17.892 1.00 91.19 116 ILE A N 1
ATOM 906 C CA . ILE A 1 116 ? 1.182 -3.309 17.687 1.00 91.19 116 ILE A CA 1
ATOM 907 C C . ILE A 1 116 ? 2.082 -3.639 16.495 1.00 91.19 116 ILE A C 1
ATOM 909 O O . ILE A 1 116 ? 1.863 -3.164 15.377 1.00 91.19 116 ILE A O 1
ATOM 913 N N . THR A 1 117 ? 3.078 -4.490 16.731 1.00 92.69 117 THR A N 1
ATOM 914 C C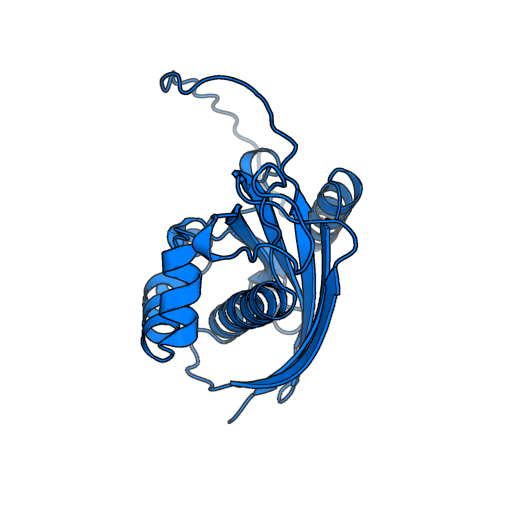A . THR A 1 117 ? 3.932 -5.033 15.672 1.00 92.69 117 THR A CA 1
ATOM 915 C C . THR A 1 117 ? 3.141 -6.027 14.832 1.00 92.69 117 THR A C 1
ATOM 917 O O . THR A 1 117 ? 2.244 -6.712 15.323 1.00 92.69 117 THR A O 1
ATOM 920 N N . HIS A 1 118 ? 3.471 -6.144 13.554 1.00 95.56 118 HIS A N 1
ATOM 921 C CA . HIS A 1 118 ? 2.888 -7.157 12.690 1.00 95.56 118 HIS A CA 1
ATOM 922 C C . HIS A 1 118 ? 3.939 -7.745 11.756 1.00 95.56 118 HIS A C 1
ATOM 924 O O . HIS A 1 118 ? 4.983 -7.141 11.518 1.00 95.56 118 HIS A O 1
ATOM 930 N N . VAL A 1 119 ? 3.646 -8.928 11.230 1.00 95.88 119 VAL A N 1
ATOM 931 C CA . VAL A 1 119 ? 4.481 -9.623 10.249 1.00 95.88 119 VAL A CA 1
ATOM 932 C C . VAL A 1 119 ? 3.620 -10.154 9.116 1.00 95.88 119 VAL A C 1
ATOM 934 O O . VAL A 1 119 ? 2.475 -10.559 9.324 1.00 95.88 119 VAL A O 1
ATOM 937 N N . SER A 1 120 ? 4.168 -10.149 7.912 1.00 96.69 120 SER A N 1
ATOM 938 C CA . SER A 1 120 ? 3.543 -10.743 6.734 1.00 96.69 120 SER A CA 1
ATOM 939 C C . SER A 1 120 ? 3.671 -12.262 6.814 1.00 96.69 120 SER A C 1
ATOM 941 O O . SER A 1 120 ? 4.777 -12.770 6.989 1.00 96.69 120 SER A O 1
ATOM 943 N N . VAL A 1 121 ? 2.550 -12.984 6.747 1.00 97.19 121 VAL A N 1
ATOM 944 C CA . VAL A 1 121 ? 2.539 -14.460 6.835 1.00 97.19 121 VAL A CA 1
ATOM 945 C C . VAL A 1 121 ? 2.191 -15.130 5.514 1.00 97.19 121 VAL A C 1
ATOM 947 O O . VAL A 1 121 ? 2.603 -16.262 5.291 1.00 97.19 121 VAL A O 1
ATOM 950 N N . ASP A 1 122 ? 1.463 -14.438 4.641 1.00 97.56 122 ASP A N 1
ATOM 951 C CA . ASP A 1 122 ? 1.177 -14.895 3.285 1.00 97.56 122 ASP A CA 1
ATOM 952 C C . ASP A 1 122 ? 1.058 -13.691 2.354 1.00 97.56 122 ASP A C 1
ATOM 954 O O . ASP A 1 122 ? 0.353 -12.732 2.675 1.00 97.56 122 ASP A O 1
ATOM 958 N N . ILE A 1 123 ? 1.751 -13.742 1.217 1.00 96.88 123 ILE A N 1
ATOM 959 C CA . ILE A 1 123 ? 1.717 -12.697 0.195 1.00 96.88 123 ILE A CA 1
ATOM 960 C C . ILE A 1 123 ? 1.599 -13.374 -1.163 1.00 96.88 123 ILE A C 1
ATOM 962 O O . ILE A 1 123 ? 2.515 -14.062 -1.613 1.00 96.88 123 ILE A O 1
ATOM 966 N N . GLN A 1 124 ? 0.488 -13.127 -1.847 1.00 96.94 124 GLN A N 1
ATOM 967 C CA . GLN A 1 124 ? 0.292 -13.557 -3.221 1.00 96.94 124 GLN A CA 1
ATOM 968 C C . GLN A 1 124 ? 0.106 -12.332 -4.098 1.00 96.94 124 GLN A C 1
ATOM 970 O O . GLN A 1 124 ? -0.844 -11.581 -3.906 1.00 96.94 124 GLN A O 1
ATOM 975 N N . VAL A 1 125 ? 0.963 -12.160 -5.102 1.00 97.06 125 VAL A N 1
ATOM 976 C CA . VAL A 1 125 ? 0.844 -11.065 -6.071 1.00 97.06 125 VAL A CA 1
ATOM 977 C C . VAL A 1 125 ? 0.880 -11.614 -7.487 1.00 97.06 125 VAL A C 1
ATOM 979 O O . VAL A 1 125 ? 1.636 -12.531 -7.803 1.00 97.06 125 VAL A O 1
ATOM 982 N N . ARG A 1 126 ? 0.020 -11.070 -8.345 1.00 95.75 126 ARG A N 1
ATOM 983 C CA . ARG A 1 126 ? -0.114 -11.436 -9.753 1.00 95.75 126 ARG A CA 1
ATOM 984 C C . ARG A 1 126 ? -0.012 -10.180 -10.602 1.00 95.75 126 ARG A C 1
ATOM 986 O O . ARG A 1 126 ? -0.837 -9.277 -10.474 1.00 95.75 126 ARG A O 1
ATOM 993 N N . SER A 1 127 ? 0.977 -10.154 -11.488 1.00 94.50 127 SER A N 1
ATOM 994 C CA . SER A 1 127 ? 1.050 -9.165 -12.560 1.00 94.50 127 SER A CA 1
ATOM 995 C C . SER A 1 127 ? 0.114 -9.592 -13.690 1.00 94.50 127 SER A C 1
ATOM 997 O O . SER A 1 127 ? 0.216 -10.711 -14.192 1.00 94.50 127 SER A O 1
ATOM 999 N N . LEU A 1 128 ? -0.839 -8.731 -14.044 1.00 94.62 128 LEU A N 1
ATOM 1000 C CA . LEU A 1 128 ? -1.806 -8.969 -15.122 1.00 94.62 128 LEU A CA 1
ATOM 1001 C C . LEU A 1 128 ? -1.332 -8.336 -16.432 1.00 94.62 128 LEU A C 1
ATOM 1003 O O . LEU A 1 128 ? -1.629 -8.831 -17.521 1.00 94.62 128 LEU A O 1
ATOM 1007 N N . HIS A 1 129 ? -0.581 -7.241 -16.322 1.00 93.50 129 HIS A N 1
ATOM 1008 C CA . HIS A 1 129 ? -0.031 -6.494 -17.440 1.00 93.50 129 HIS A CA 1
ATOM 1009 C C . HIS A 1 129 ? 1.376 -5.983 -17.112 1.00 93.50 129 HIS A C 1
ATOM 1011 O O . HIS A 1 129 ? 1.671 -5.736 -15.944 1.00 93.50 129 HIS A O 1
ATOM 1017 N N . PRO A 1 130 ? 2.237 -5.768 -18.126 1.00 91.75 130 PRO A N 1
ATOM 1018 C CA . PRO A 1 130 ? 3.525 -5.118 -17.912 1.00 91.75 130 PRO A CA 1
ATOM 1019 C C . PRO A 1 130 ? 3.344 -3.741 -17.265 1.00 91.75 130 PRO A C 1
ATOM 1021 O O . PRO A 1 130 ? 2.579 -2.924 -17.777 1.00 91.75 130 PRO A O 1
ATOM 1024 N N . ILE A 1 131 ? 4.061 -3.510 -16.167 1.00 94.38 131 ILE A N 1
ATOM 1025 C CA . ILE A 1 131 ? 4.151 -2.230 -15.456 1.00 94.38 131 ILE A CA 1
ATOM 1026 C C . ILE A 1 131 ? 5.492 -1.622 -15.847 1.00 94.38 131 ILE A C 1
ATOM 1028 O O . ILE A 1 131 ? 6.526 -2.253 -15.621 1.00 94.38 131 ILE A O 1
ATOM 1032 N N . ARG A 1 132 ? 5.487 -0.450 -16.471 1.00 92.69 132 ARG A N 1
ATOM 1033 C CA . ARG A 1 132 ? 6.678 0.149 -17.082 1.00 92.69 132 ARG A CA 1
ATOM 1034 C C . ARG A 1 132 ? 7.129 1.389 -16.334 1.00 92.69 132 ARG A C 1
ATOM 1036 O O . ARG A 1 132 ? 6.328 2.085 -15.716 1.00 92.69 132 ARG A O 1
ATOM 1043 N N . ALA A 1 133 ? 8.418 1.696 -16.447 1.00 91.94 133 ALA A N 1
ATOM 1044 C CA . ALA A 1 133 ? 8.936 2.989 -16.019 1.00 91.94 133 ALA A CA 1
ATOM 1045 C C . ALA A 1 133 ? 8.166 4.135 -16.706 1.00 91.94 133 ALA A C 1
ATOM 1047 O O . ALA A 1 133 ? 7.936 4.105 -17.913 1.00 91.94 133 ALA A O 1
ATOM 1048 N N . GLY A 1 134 ? 7.775 5.142 -15.925 1.00 91.31 134 GLY A N 1
ATOM 1049 C CA . GLY A 1 134 ? 6.959 6.275 -16.363 1.00 91.31 134 GLY A CA 1
ATOM 1050 C C . GLY A 1 134 ? 5.451 6.090 -16.173 1.00 91.31 134 GLY A C 1
ATOM 1051 O O . GLY A 1 134 ? 4.734 7.093 -16.175 1.00 91.31 134 GLY A O 1
ATOM 1052 N N . ASP A 1 135 ? 4.965 4.864 -15.946 1.00 92.44 135 ASP A N 1
ATOM 1053 C CA . ASP A 1 135 ? 3.543 4.629 -15.687 1.00 92.44 135 ASP A CA 1
ATOM 1054 C C . ASP A 1 135 ? 3.116 5.373 -14.414 1.00 92.44 135 ASP A C 1
ATOM 1056 O O . ASP A 1 135 ? 3.706 5.219 -13.338 1.00 92.44 135 ASP A O 1
ATOM 1060 N N . ARG A 1 136 ? 2.059 6.180 -14.525 1.00 93.75 136 ARG A N 1
ATOM 1061 C CA . ARG A 1 136 ? 1.399 6.791 -13.367 1.00 93.75 136 ARG A CA 1
ATOM 1062 C C . ARG A 1 136 ? 0.398 5.791 -12.829 1.00 93.75 136 ARG A C 1
ATOM 1064 O O . ARG A 1 136 ? -0.463 5.317 -13.569 1.00 93.75 136 ARG A O 1
ATOM 1071 N N . VAL A 1 137 ? 0.499 5.469 -11.550 1.00 95.19 137 VAL A N 1
ATOM 1072 C CA . VAL A 1 137 ? -0.285 4.393 -10.951 1.00 95.19 137 VAL A CA 1
ATOM 1073 C C . VAL A 1 137 ? -0.857 4.800 -9.604 1.00 95.19 137 VAL A C 1
ATOM 1075 O O . VAL A 1 137 ? -0.399 5.737 -8.947 1.0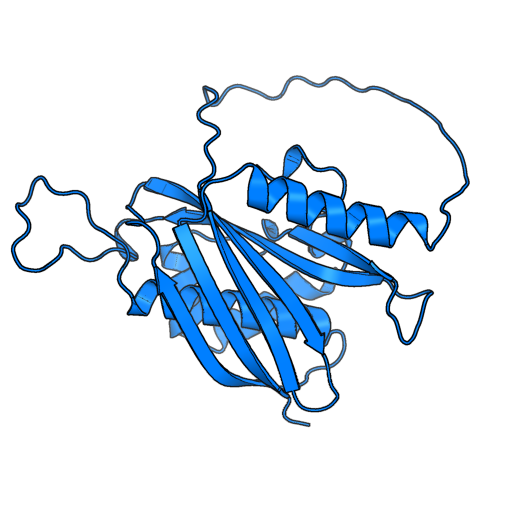0 95.19 137 VAL A O 1
ATOM 1078 N N . VAL A 1 138 ? -1.879 4.065 -9.183 1.00 95.88 138 VAL A N 1
ATOM 1079 C CA . VAL A 1 138 ? -2.395 4.110 -7.820 1.00 95.88 138 VAL A CA 1
ATOM 1080 C C . VAL A 1 138 ? -2.483 2.684 -7.314 1.00 95.88 138 VAL A C 1
ATOM 1082 O O . VAL A 1 138 ? -3.219 1.874 -7.876 1.00 95.88 138 VAL A O 1
ATOM 1085 N N . LEU A 1 139 ? -1.744 2.375 -6.250 1.00 97.31 139 LEU A N 1
ATOM 1086 C CA . LEU A 1 139 ? -1.943 1.129 -5.520 1.00 97.31 139 LEU A CA 1
ATOM 1087 C C . LEU A 1 139 ? -3.036 1.350 -4.485 1.00 97.31 139 LEU A C 1
ATOM 1089 O O . LEU A 1 139 ? -2.943 2.267 -3.673 1.00 97.31 139 LEU A O 1
ATOM 1093 N N . ILE A 1 140 ? -4.065 0.515 -4.497 1.00 97.19 140 ILE A N 1
ATOM 1094 C CA . ILE A 1 140 ? -5.132 0.537 -3.503 1.00 97.19 140 ILE A CA 1
ATOM 1095 C C . ILE A 1 140 ? -5.010 -0.704 -2.643 1.00 97.19 140 ILE A C 1
ATOM 1097 O O . ILE A 1 140 ? -5.157 -1.811 -3.142 1.00 97.19 140 ILE A O 1
ATOM 1101 N N . SER A 1 141 ? -4.767 -0.520 -1.351 1.00 98.06 141 SER A N 1
ATOM 1102 C CA . SER A 1 141 ? -4.898 -1.579 -0.358 1.00 98.06 141 SER A CA 1
ATOM 1103 C C . SER A 1 141 ? -6.290 -1.510 0.258 1.00 98.06 141 SER A C 1
ATOM 1105 O O . SER A 1 141 ? -6.668 -0.467 0.783 1.00 98.06 141 SER A O 1
ATOM 1107 N N . ARG A 1 142 ? -7.040 -2.611 0.247 1.00 97.31 142 ARG A N 1
ATOM 1108 C CA . ARG A 1 142 ? -8.341 -2.746 0.909 1.00 97.31 142 ARG A CA 1
ATOM 1109 C C . ARG A 1 142 ? -8.224 -3.694 2.097 1.00 97.31 142 ARG A C 1
ATOM 1111 O O . ARG A 1 142 ? -7.601 -4.745 2.002 1.00 97.31 142 ARG A O 1
ATOM 1118 N N . MET A 1 143 ? -8.834 -3.321 3.214 1.00 96.75 143 MET A N 1
ATOM 1119 C CA . MET A 1 143 ? -8.946 -4.149 4.409 1.00 96.75 143 MET A CA 1
ATOM 1120 C C . MET A 1 143 ? -10.187 -5.038 4.281 1.00 96.75 143 MET A C 1
ATOM 1122 O O . MET A 1 143 ? -11.301 -4.589 4.549 1.00 96.75 143 MET A O 1
ATOM 1126 N N . ASP A 1 144 ? -10.007 -6.298 3.886 1.00 95.56 144 ASP A N 1
ATOM 1127 C CA . ASP A 1 144 ? -11.124 -7.237 3.727 1.00 95.56 144 ASP A CA 1
ATOM 1128 C C . ASP A 1 144 ? -11.643 -7.716 5.087 1.00 95.56 144 ASP A C 1
ATOM 1130 O O . ASP A 1 144 ? -12.850 -7.843 5.308 1.00 95.56 144 ASP A O 1
ATOM 1134 N N . LYS A 1 145 ? -10.728 -7.990 6.028 1.00 94.50 145 LYS A N 1
ATOM 1135 C CA . LYS A 1 145 ? -11.076 -8.437 7.382 1.00 94.50 145 LYS A CA 1
ATOM 1136 C C . LYS A 1 145 ? -9.957 -8.156 8.375 1.00 94.50 145 LYS A C 1
ATOM 1138 O O . LYS A 1 145 ? -8.831 -8.594 8.180 1.00 94.50 145 LYS A O 1
ATOM 1143 N N . MET A 1 146 ? -10.294 -7.552 9.515 1.00 93.81 146 MET A N 1
ATOM 1144 C CA . MET A 1 146 ? -9.358 -7.362 10.628 1.00 93.81 146 MET A CA 1
ATOM 1145 C C . MET A 1 146 ? -9.832 -8.081 11.898 1.00 93.81 146 MET A C 1
ATOM 1147 O O . MET A 1 146 ? -10.846 -7.738 12.516 1.00 93.81 146 MET A O 1
ATOM 1151 N N . GLY A 1 147 ? -9.093 -9.118 12.283 1.00 92.69 147 GLY A N 1
ATOM 1152 C CA . GLY A 1 147 ? -9.282 -9.880 13.512 1.00 92.69 147 GLY A CA 1
ATOM 1153 C C . GLY A 1 147 ? -8.400 -9.385 14.659 1.00 92.69 147 GLY A C 1
ATOM 1154 O O . GLY A 1 147 ? -7.740 -8.358 14.571 1.00 92.69 147 GLY A O 1
ATOM 1155 N N . ALA A 1 148 ? -8.388 -10.139 15.761 1.00 91.69 148 ALA A N 1
ATOM 1156 C CA . ALA A 1 148 ? -7.503 -9.850 16.893 1.00 91.69 148 ALA A CA 1
ATOM 1157 C C . ALA A 1 148 ? -6.030 -10.206 16.612 1.00 91.69 148 ALA A C 1
ATOM 1159 O O . ALA A 1 148 ? -5.141 -9.584 17.181 1.00 91.69 148 ALA A O 1
ATOM 1160 N N . ARG A 1 149 ? -5.792 -11.211 15.755 1.00 95.25 149 ARG A N 1
ATOM 1161 C CA . ARG A 1 149 ? -4.457 -11.734 15.418 1.00 95.25 149 ARG A CA 1
ATOM 1162 C C . ARG A 1 149 ? -4.116 -11.688 13.937 1.00 95.25 149 ARG A C 1
ATOM 1164 O O . ARG A 1 149 ? -2.945 -11.717 13.613 1.00 95.25 149 ARG A O 1
ATOM 1171 N N . LEU A 1 150 ? -5.105 -11.663 13.048 1.00 97.44 150 LEU A N 1
ATOM 1172 C CA . LEU A 1 150 ? -4.880 -11.701 11.605 1.00 97.44 150 LEU A CA 1
ATOM 1173 C C . LEU A 1 150 ? -5.600 -10.538 10.933 1.00 97.44 150 LEU A C 1
ATOM 1175 O O . LEU A 1 150 ? -6.747 -10.245 11.282 1.00 97.44 150 LEU A O 1
ATOM 1179 N N . ALA A 1 151 ? -4.942 -9.922 9.961 1.00 97.50 151 ALA A N 1
ATOM 1180 C CA . ALA A 1 151 ? -5.521 -8.968 9.030 1.00 97.50 151 ALA A CA 1
ATOM 1181 C C . ALA A 1 151 ? -5.418 -9.536 7.610 1.00 97.50 151 ALA A C 1
ATOM 1183 O O . ALA A 1 151 ? -4.355 -10.004 7.208 1.00 97.50 151 ALA A O 1
ATOM 1184 N N . PHE A 1 152 ? -6.529 -9.506 6.884 1.00 98.19 152 PHE A N 1
ATOM 1185 C CA . PHE A 1 152 ? -6.650 -9.932 5.496 1.00 98.19 152 PHE A CA 1
ATOM 1186 C C . PHE A 1 152 ? -6.852 -8.686 4.648 1.00 98.19 152 PHE A C 1
ATOM 1188 O O . PHE A 1 152 ? -7.770 -7.900 4.916 1.00 98.19 152 PHE A O 1
ATOM 1195 N N . LEU A 1 153 ? -5.978 -8.504 3.666 1.00 98.31 153 LEU A N 1
ATOM 1196 C CA . LEU A 1 153 ? -5.983 -7.361 2.774 1.00 98.31 153 LEU A CA 1
ATOM 1197 C C . LEU A 1 153 ? -5.916 -7.825 1.324 1.00 98.31 153 LEU A C 1
ATOM 1199 O O . LEU A 1 153 ? -5.174 -8.755 0.999 1.00 98.31 153 LEU A O 1
ATOM 1203 N N . SER A 1 154 ? -6.598 -7.094 0.455 1.00 98.00 154 SER A N 1
ATOM 1204 C CA . SER A 1 154 ? -6.390 -7.151 -0.983 1.00 98.00 154 SER A CA 1
ATOM 1205 C C . SER A 1 154 ? -5.655 -5.894 -1.437 1.00 98.00 154 SER A C 1
ATOM 1207 O O . SER A 1 154 ? -5.715 -4.841 -0.793 1.00 98.00 154 SER A O 1
ATOM 1209 N N . ALA A 1 155 ? -4.924 -5.997 -2.536 1.00 97.94 155 ALA A N 1
ATOM 1210 C CA . ALA A 1 155 ? -4.231 -4.881 -3.151 1.00 97.94 155 ALA A CA 1
ATOM 1211 C C . ALA A 1 155 ? -4.427 -4.906 -4.663 1.00 97.94 155 ALA A C 1
ATOM 1213 O O . ALA A 1 155 ? -4.313 -5.959 -5.282 1.00 97.94 155 ALA A O 1
ATOM 1214 N N . GLU A 1 156 ? -4.679 -3.751 -5.262 1.00 97.12 156 GLU A N 1
ATOM 1215 C CA . GLU A 1 156 ? -4.809 -3.603 -6.711 1.00 97.12 156 GLU A CA 1
ATOM 1216 C C . GLU A 1 156 ? -3.977 -2.415 -7.175 1.00 97.12 156 GLU A C 1
ATOM 1218 O O . GLU A 1 156 ? -4.057 -1.326 -6.608 1.00 97.12 156 GLU A O 1
ATOM 1223 N N . LEU A 1 157 ? -3.161 -2.626 -8.205 1.00 97.12 157 LEU A N 1
ATOM 1224 C CA . LEU A 1 157 ? -2.387 -1.572 -8.845 1.00 97.12 157 LEU A CA 1
ATOM 1225 C C . LEU A 1 157 ? -3.127 -1.119 -10.098 1.00 97.12 157 LEU A C 1
ATOM 1227 O O . LEU A 1 157 ? -3.233 -1.876 -11.063 1.00 97.12 157 LEU A O 1
ATOM 1231 N N . LEU A 1 158 ? -3.632 0.109 -10.087 1.00 95.56 158 LEU A N 1
ATOM 1232 C CA . LEU A 1 158 ? -4.392 0.688 -11.188 1.00 95.56 158 LEU A CA 1
ATOM 1233 C C . LEU A 1 158 ? -3.522 1.647 -11.996 1.00 95.56 158 LEU A C 1
ATOM 1235 O O . LEU A 1 158 ? -2.775 2.441 -11.424 1.00 95.56 158 LEU A O 1
ATOM 1239 N N . HIS A 1 159 ? -3.663 1.624 -13.319 1.00 93.44 159 HIS A N 1
ATOM 1240 C CA . HIS A 1 159 ? -3.059 2.628 -14.192 1.00 93.44 159 HIS A CA 1
ATOM 1241 C C . HIS A 1 159 ? -3.877 3.931 -14.171 1.00 93.44 159 HIS A C 1
ATOM 1243 O O . HIS A 1 159 ? -5.090 3.916 -14.406 1.00 93.44 159 HIS A O 1
ATOM 1249 N N . ASP A 1 160 ? -3.227 5.069 -13.915 1.00 87.19 160 ASP A N 1
ATOM 1250 C CA . ASP A 1 160 ? -3.837 6.400 -14.001 1.00 87.19 160 ASP A CA 1
ATOM 1251 C C . ASP A 1 160 ? -3.802 6.890 -15.451 1.00 87.19 160 ASP A C 1
ATOM 1253 O O . ASP A 1 160 ? -2.876 7.571 -15.883 1.00 87.19 160 ASP A O 1
ATOM 1257 N N . ASN A 1 161 ? -4.854 6.555 -16.202 1.00 71.69 161 ASN A N 1
ATOM 1258 C CA . ASN A 1 161 ? -5.051 6.966 -17.597 1.00 71.69 161 ASN A CA 1
ATOM 1259 C C . ASN A 1 161 ? -5.252 8.484 -17.790 1.00 71.69 161 ASN A C 1
ATOM 1261 O O . ASN A 1 161 ? -5.558 8.906 -18.902 1.00 71.69 161 ASN A O 1
ATOM 1265 N N . ASN A 1 162 ? -5.118 9.324 -16.756 1.00 60.47 162 ASN A N 1
ATOM 1266 C CA . ASN A 1 162 ? -5.209 10.776 -16.913 1.00 60.47 162 ASN A CA 1
ATOM 1267 C C . ASN A 1 162 ? -3.966 11.345 -17.620 1.00 60.47 162 ASN A C 1
ATOM 1269 O O . ASN A 1 162 ? -3.104 11.986 -17.013 1.00 60.47 162 ASN A O 1
ATOM 1273 N N . SER A 1 163 ? -3.931 11.165 -18.936 1.00 42.34 163 SER A N 1
ATOM 1274 C CA . SER A 1 163 ? -3.271 12.046 -19.891 1.00 42.34 163 SER A CA 1
ATOM 1275 C C . SER A 1 163 ? -4.162 13.267 -20.148 1.00 42.34 163 SER A C 1
ATOM 1277 O O . SER A 1 163 ? -4.724 13.425 -21.226 1.00 42.34 163 SER A O 1
ATOM 1279 N N . GLU A 1 164 ? -4.323 14.129 -19.147 1.00 42.81 164 GLU A N 1
ATOM 1280 C CA . GLU A 1 164 ? -4.751 15.510 -19.374 1.00 42.81 164 GLU A CA 1
ATOM 1281 C C . GLU A 1 164 ? -3.596 16.411 -18.938 1.00 42.81 164 GLU A C 1
ATOM 1283 O O . GLU A 1 164 ? -3.349 16.577 -17.749 1.00 42.81 164 GLU A O 1
ATOM 1288 N N . ILE A 1 165 ? -2.844 16.848 -19.957 1.00 36.00 165 ILE A N 1
ATOM 1289 C CA . ILE A 1 165 ? -2.357 18.214 -20.189 1.00 36.00 165 ILE A CA 1
ATOM 1290 C C . ILE A 1 165 ? -1.576 18.865 -19.040 1.00 36.00 165 ILE A C 1
ATOM 1292 O O . ILE A 1 165 ? -2.104 19.088 -17.963 1.00 36.00 165 ILE A O 1
ATOM 1296 N N . GLY A 1 166 ? -0.335 19.255 -19.350 1.00 27.91 166 GLY A N 1
ATOM 1297 C CA . GLY A 1 166 ? 0.224 20.550 -18.959 1.00 27.91 166 GLY A CA 1
ATOM 1298 C C . GLY A 1 166 ? 0.171 20.912 -17.478 1.00 27.91 166 GLY A C 1
ATOM 1299 O O . GLY A 1 166 ? -0.851 21.299 -16.925 1.00 27.91 166 GLY A O 1
ATOM 1300 N N . LEU A 1 167 ? 1.347 20.902 -16.869 1.00 36.69 167 LEU A N 1
ATOM 1301 C CA . LEU A 1 167 ? 1.698 21.849 -15.825 1.00 36.69 167 LEU A CA 1
ATOM 1302 C C . LEU A 1 167 ? 1.210 23.260 -16.222 1.00 36.69 167 LEU A C 1
ATOM 1304 O O . LEU A 1 167 ? 1.870 23.885 -17.035 1.00 36.69 167 LEU A O 1
ATOM 1308 N N . ASP A 1 168 ? 0.093 23.741 -15.678 1.00 28.95 168 ASP A N 1
ATOM 1309 C CA . ASP A 1 168 ? -0.238 25.166 -15.662 1.00 28.95 168 ASP A CA 1
ATOM 1310 C C . ASP A 1 168 ? -1.099 25.509 -14.436 1.00 28.95 168 ASP A C 1
ATOM 1312 O O . ASP A 1 168 ? -2.175 24.965 -14.194 1.00 28.95 168 ASP A O 1
ATOM 1316 N N . THR A 1 169 ? -0.484 26.353 -13.608 1.00 31.97 169 THR A N 1
ATOM 1317 C CA . THR A 1 169 ? -1.060 27.434 -12.801 1.00 31.97 169 THR A CA 1
ATOM 1318 C C . THR A 1 169 ? -2.451 27.252 -12.184 1.00 31.97 169 THR A C 1
ATOM 1320 O O . THR A 1 169 ? -3.503 27.246 -12.818 1.00 31.97 169 THR A O 1
ATOM 1323 N N . ALA A 1 170 ? -2.433 27.254 -10.850 1.00 33.22 170 ALA A N 1
ATOM 1324 C CA . ALA A 1 170 ? -3.575 27.542 -10.005 1.00 33.22 170 ALA A CA 1
ATOM 1325 C C . ALA A 1 170 ? -4.338 28.779 -10.503 1.00 33.22 170 ALA A C 1
ATOM 1327 O O . ALA A 1 170 ? -3.805 29.887 -10.488 1.00 33.22 170 ALA A O 1
ATOM 1328 N N . THR A 1 171 ? -5.606 28.585 -10.858 1.00 30.00 171 THR A N 1
ATOM 1329 C CA . THR A 1 171 ? -6.590 29.662 -10.827 1.00 30.00 171 THR A CA 1
ATOM 1330 C C . THR A 1 171 ? -7.786 29.186 -10.018 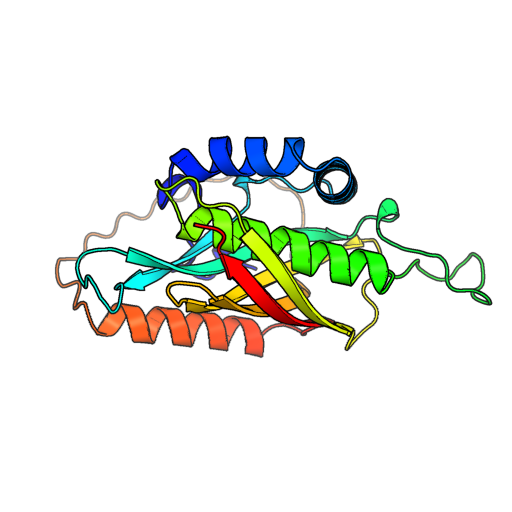1.00 30.00 171 THR A C 1
ATOM 1332 O O . THR A 1 171 ? -8.383 28.143 -10.271 1.00 30.00 171 THR A O 1
ATOM 1335 N N . THR A 1 172 ? -8.017 29.940 -8.957 1.00 35.38 172 THR A N 1
ATOM 1336 C CA . THR A 1 172 ? -9.070 29.871 -7.956 1.00 35.38 172 THR A CA 1
ATOM 1337 C C . THR A 1 172 ? -10.452 29.896 -8.595 1.00 35.38 172 THR A C 1
ATOM 1339 O O . THR A 1 172 ? -10.744 30.861 -9.285 1.00 35.38 172 THR A O 1
ATOM 1342 N N . GLU A 1 173 ? -11.334 28.954 -8.255 1.00 29.91 173 GLU A N 1
ATOM 1343 C CA . GLU A 1 173 ? -12.769 29.245 -8.193 1.00 29.91 173 GLU A CA 1
ATOM 1344 C C . GLU A 1 173 ? -13.402 28.592 -6.964 1.00 29.91 173 GLU A C 1
ATOM 1346 O O . GLU A 1 173 ? -13.527 27.377 -6.816 1.00 29.91 173 GLU A O 1
ATOM 1351 N N . THR A 1 174 ? -13.757 29.483 -6.049 1.00 33.44 174 THR A N 1
ATOM 1352 C CA . THR A 1 174 ? -14.598 29.306 -4.879 1.00 33.44 174 THR A CA 1
ATOM 1353 C C . THR A 1 174 ? -16.028 29.038 -5.341 1.00 33.44 174 THR A C 1
ATOM 1355 O O . THR A 1 174 ? -16.609 29.867 -6.034 1.00 33.44 174 THR A O 1
ATOM 1358 N N . THR A 1 175 ? -16.649 27.947 -4.901 1.00 31.06 175 THR A N 1
ATOM 1359 C CA . THR A 1 175 ? -18.115 27.843 -4.906 1.00 31.06 175 THR A CA 1
ATOM 1360 C C . THR A 1 175 ? -18.594 27.422 -3.529 1.00 31.06 175 THR A C 1
ATOM 1362 O O . THR A 1 175 ? -18.494 26.276 -3.102 1.00 31.06 175 THR A O 1
ATOM 1365 N N . SER A 1 176 ? -19.082 28.428 -2.812 1.00 33.66 176 SER A N 1
ATOM 1366 C CA . SER A 1 176 ? -19.926 28.304 -1.638 1.00 33.66 176 SER A CA 1
ATOM 1367 C C . SER A 1 176 ? -21.217 27.563 -1.991 1.00 33.66 176 SER A C 1
ATOM 1369 O O . SER A 1 176 ? -21.971 28.023 -2.847 1.00 33.66 176 SER A O 1
ATOM 1371 N N . GLY A 1 177 ? -21.504 26.479 -1.278 1.00 29.12 177 GLY A N 1
ATOM 1372 C CA . GLY A 1 177 ? -22.801 25.811 -1.272 1.00 29.12 177 GLY A CA 1
ATOM 1373 C C . GLY A 1 177 ? -23.042 25.216 0.109 1.00 29.12 177 GLY A C 1
ATOM 1374 O O . GLY A 1 177 ? -22.405 24.238 0.485 1.00 29.12 177 GLY A O 1
ATOM 1375 N N . LYS A 1 178 ? -23.904 25.869 0.891 1.00 37.44 178 LYS A N 1
ATOM 1376 C CA . LYS A 1 178 ? -24.481 25.318 2.119 1.00 37.44 178 LYS A CA 1
ATOM 1377 C C . LYS A 1 178 ? -25.482 24.231 1.733 1.00 37.44 178 LYS A C 1
ATOM 1379 O O . LYS A 1 178 ? -26.388 24.546 0.981 1.00 37.44 178 LYS A O 1
ATOM 1384 N N . GLU A 1 179 ? -25.351 23.049 2.321 1.00 34.25 179 GLU A N 1
ATOM 1385 C CA . GLU A 1 179 ? -26.400 22.046 2.581 1.00 34.25 179 GLU A CA 1
ATOM 1386 C C . GLU A 1 179 ? -25.766 21.098 3.624 1.00 34.25 179 GLU A C 1
ATOM 1388 O O . GLU A 1 179 ? -24.710 20.522 3.384 1.00 34.25 179 GLU A O 1
ATOM 1393 N N . GLY A 1 180 ? -26.157 21.146 4.900 1.00 29.78 180 GLY A N 1
ATOM 1394 C CA . GLY A 1 180 ? -27.429 20.620 5.401 1.00 29.78 180 GLY A CA 1
ATOM 1395 C C . GLY A 1 180 ? -27.213 19.151 5.779 1.00 29.78 180 GLY A C 1
ATOM 1396 O O . GLY A 1 180 ? -27.230 18.282 4.920 1.00 29.78 180 GLY A O 1
ATOM 1397 N N . GLU A 1 181 ? -26.707 18.877 6.983 1.00 38.28 181 GLU A N 1
ATOM 1398 C CA . GLU A 1 181 ? -27.482 18.167 8.017 1.00 38.28 181 GLU A CA 1
ATOM 1399 C C . GLU A 1 181 ? -28.432 17.098 7.453 1.00 38.28 181 GLU A C 1
ATOM 1401 O O . GLU A 1 181 ? -29.614 17.343 7.279 1.00 38.28 181 GLU A O 1
ATOM 1406 N N . ASP A 1 182 ? -27.877 15.920 7.149 1.00 33.66 182 ASP A N 1
ATOM 1407 C CA . ASP A 1 182 ? -28.479 14.604 7.418 1.00 33.66 182 ASP A CA 1
ATOM 1408 C C . ASP A 1 182 ? -27.484 13.500 7.013 1.00 33.66 182 ASP A C 1
ATOM 1410 O O . ASP A 1 182 ? -27.625 12.777 6.024 1.00 33.66 182 ASP A O 1
ATOM 1414 N N . MET A 1 183 ? -26.402 13.365 7.793 1.00 39.47 183 MET A N 1
ATOM 1415 C CA . MET A 1 183 ? -25.443 12.264 7.642 1.00 39.47 183 MET A CA 1
ATOM 1416 C C . MET A 1 183 ? -26.042 10.960 8.177 1.00 39.47 183 MET A C 1
ATOM 1418 O O . MET A 1 183 ? -25.771 10.509 9.293 1.00 39.47 183 MET A O 1
ATOM 1422 N N . ASN A 1 184 ? -26.864 10.330 7.346 1.00 38.84 184 ASN A N 1
ATOM 1423 C CA . ASN A 1 184 ? -27.418 9.014 7.607 1.00 38.84 184 ASN A CA 1
ATOM 1424 C C . ASN A 1 184 ? -26.287 7.962 7.579 1.00 38.84 184 ASN A C 1
ATOM 1426 O O . ASN A 1 184 ? -25.729 7.640 6.527 1.00 38.84 184 ASN A O 1
ATOM 1430 N N . LYS A 1 185 ? -25.926 7.429 8.755 1.00 45.56 185 LYS A N 1
ATOM 1431 C CA . LYS A 1 185 ? -24.751 6.560 8.995 1.00 45.56 185 LYS A CA 1
ATOM 1432 C C . LYS A 1 185 ? -24.715 5.278 8.140 1.00 45.56 185 LYS A C 1
ATOM 1434 O O . LYS A 1 185 ? -23.641 4.711 7.962 1.00 45.56 185 LYS A O 1
ATOM 1439 N N . ASN A 1 186 ? -25.844 4.855 7.566 1.00 41.12 186 ASN A N 1
ATOM 1440 C CA . ASN A 1 186 ? -25.914 3.707 6.651 1.00 41.12 186 ASN A CA 1
ATOM 1441 C C . ASN A 1 186 ? -25.660 4.075 5.174 1.00 41.12 186 ASN A C 1
ATOM 1443 O O . ASN A 1 186 ? -25.199 3.229 4.411 1.00 41.12 186 ASN A O 1
ATOM 1447 N N . GLY A 1 187 ? -25.908 5.325 4.764 1.00 47.28 187 GLY A N 1
ATOM 1448 C CA . GLY A 1 187 ? -25.687 5.778 3.383 1.00 47.28 187 GLY A CA 1
ATOM 1449 C C . GLY A 1 187 ? -24.204 5.927 3.031 1.00 47.28 187 GLY A C 1
ATOM 1450 O O . GLY A 1 187 ? -23.804 5.698 1.892 1.00 47.28 187 GLY A O 1
ATOM 1451 N N . ASN A 1 188 ? -23.369 6.228 4.030 1.00 55.97 188 ASN A N 1
ATOM 1452 C CA . ASN A 1 188 ? -21.946 6.493 3.823 1.00 55.97 188 ASN A CA 1
ATOM 1453 C C . ASN A 1 188 ? -21.136 5.215 3.512 1.00 55.97 188 ASN A C 1
ATOM 1455 O O . ASN A 1 188 ? -20.196 5.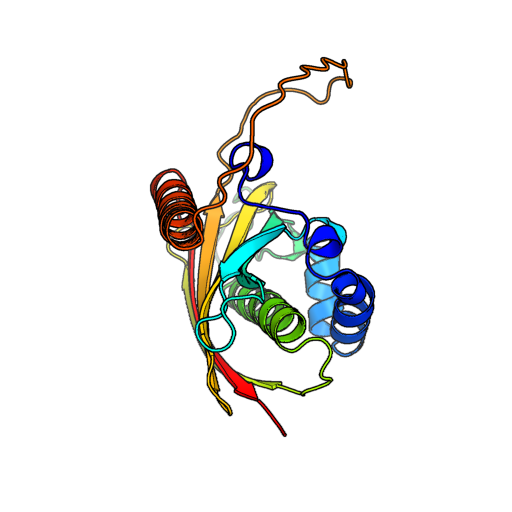252 2.727 1.00 55.97 188 ASN A O 1
ATOM 1459 N N . GLN A 1 189 ? -21.526 4.057 4.064 1.00 56.25 189 GLN A N 1
ATOM 1460 C CA . GLN A 1 189 ? -20.847 2.781 3.789 1.00 56.25 189 GLN A CA 1
ATOM 1461 C C . GLN A 1 189 ? -21.119 2.275 2.364 1.00 56.25 189 GLN A C 1
ATOM 1463 O O . GLN A 1 189 ? -20.196 1.833 1.680 1.00 56.25 189 GLN A O 1
ATOM 1468 N N . VAL A 1 190 ? -22.377 2.368 1.914 1.00 60.53 190 VAL A N 1
ATOM 1469 C CA . VAL A 1 190 ? -22.775 2.008 0.542 1.00 60.53 190 VAL A CA 1
ATOM 1470 C C . VAL A 1 190 ? -22.111 2.949 -0.467 1.00 60.53 190 VAL A C 1
ATOM 1472 O O . VAL A 1 190 ? -21.629 2.487 -1.497 1.00 60.53 190 VAL A O 1
ATOM 1475 N N . GLY A 1 191 ? -22.012 4.244 -0.141 1.00 67.81 191 GLY A N 1
ATOM 1476 C CA . GLY A 1 191 ? -21.286 5.229 -0.944 1.00 67.81 191 GLY A CA 1
ATOM 1477 C C . GLY A 1 191 ? -19.806 4.881 -1.110 1.00 67.81 191 GLY A C 1
ATOM 1478 O O . GLY A 1 191 ? -19.336 4.773 -2.240 1.00 67.81 191 GLY A O 1
ATOM 1479 N N . SER A 1 192 ? -19.088 4.628 -0.010 1.00 72.06 192 SER A N 1
ATOM 1480 C CA . SER A 1 192 ? -17.659 4.291 -0.058 1.00 72.06 192 SER A CA 1
ATOM 1481 C C . SER A 1 192 ? -17.376 3.020 -0.866 1.00 72.06 192 SER A C 1
ATOM 1483 O O . SER A 1 192 ? -16.503 3.030 -1.731 1.00 72.06 192 SER A O 1
ATOM 1485 N N . LEU A 1 193 ? -18.123 1.933 -0.640 1.00 75.69 193 LEU A N 1
ATOM 1486 C CA . LEU A 1 193 ? -17.927 0.687 -1.394 1.00 75.69 193 LEU A CA 1
ATOM 1487 C C . LEU A 1 193 ? -18.187 0.876 -2.889 1.00 75.69 193 LEU A C 1
ATOM 1489 O O . LEU A 1 193 ? -17.347 0.501 -3.703 1.00 75.69 193 LEU A O 1
ATOM 1493 N N . LYS A 1 194 ? -19.293 1.537 -3.240 1.00 78.25 194 LYS A N 1
ATOM 1494 C CA . LYS A 1 194 ? -19.628 1.829 -4.634 1.00 78.25 194 LYS A CA 1
ATOM 1495 C C . LYS A 1 194 ? -18.554 2.685 -5.308 1.00 78.25 194 LYS A C 1
ATOM 1497 O O . LYS A 1 194 ? -18.194 2.426 -6.447 1.00 78.25 194 LYS A O 1
ATOM 1502 N N . VAL A 1 195 ? -17.995 3.669 -4.605 1.00 76.44 195 VAL A N 1
ATOM 1503 C CA . VAL A 1 195 ? -16.909 4.527 -5.116 1.00 76.44 195 VAL A CA 1
ATOM 1504 C C . VAL A 1 195 ? -15.631 3.736 -5.369 1.00 76.44 195 VAL A C 1
ATOM 1506 O O . VAL A 1 195 ? -14.957 3.960 -6.375 1.00 76.44 195 VAL A O 1
ATOM 1509 N N . LEU A 1 196 ? -15.290 2.814 -4.467 1.00 79.25 196 LEU A N 1
ATOM 1510 C CA . LEU A 1 196 ? -14.146 1.930 -4.649 1.00 79.25 196 LEU A CA 1
ATOM 1511 C C . LEU A 1 196 ? -14.348 1.026 -5.872 1.00 79.25 196 LEU A C 1
ATOM 1513 O O . LEU A 1 196 ? -13.476 0.976 -6.735 1.00 79.25 196 LEU A O 1
ATOM 1517 N N . GLU A 1 197 ? -15.509 0.379 -5.978 1.00 81.12 197 GLU A N 1
ATOM 1518 C CA . GLU A 1 197 ? -15.870 -0.471 -7.118 1.00 81.12 197 GLU A CA 1
ATOM 1519 C C . GLU A 1 197 ? -15.868 0.309 -8.437 1.00 81.12 197 GLU A C 1
ATOM 1521 O O . GLU A 1 197 ? -15.260 -0.128 -9.412 1.00 81.12 197 GLU A O 1
ATOM 1526 N N . GLU A 1 198 ? -16.472 1.499 -8.471 1.00 79.06 198 GLU A N 1
ATOM 1527 C CA . GLU A 1 198 ? -16.466 2.373 -9.647 1.00 79.06 198 GLU A CA 1
ATOM 1528 C C . GLU A 1 198 ? -15.044 2.743 -10.077 1.00 79.06 198 GLU A C 1
ATOM 1530 O O . GLU A 1 198 ? -14.751 2.789 -11.273 1.00 79.06 198 GLU A O 1
ATOM 1535 N N . MET A 1 199 ? -14.144 3.004 -9.127 1.00 77.75 199 MET A N 1
ATOM 1536 C CA . MET A 1 199 ? -12.755 3.321 -9.445 1.00 77.75 199 MET A CA 1
ATOM 1537 C C . MET A 1 199 ? -12.016 2.110 -10.021 1.00 77.75 199 MET A C 1
ATOM 1539 O O . MET A 1 199 ? -11.321 2.271 -11.025 1.00 77.75 199 MET A O 1
ATOM 1543 N N . ILE A 1 200 ? -12.188 0.925 -9.431 1.00 78.75 200 ILE A N 1
ATOM 1544 C CA . ILE A 1 200 ? -11.565 -0.319 -9.905 1.00 78.75 200 ILE A CA 1
ATOM 1545 C C . ILE A 1 200 ? -12.063 -0.663 -11.313 1.00 78.75 200 ILE A C 1
ATOM 1547 O O . ILE A 1 200 ? -11.263 -0.961 -12.192 1.00 78.75 200 ILE A O 1
ATOM 1551 N N . VAL A 1 201 ? -13.370 -0.543 -11.565 1.00 78.56 201 VAL A N 1
ATOM 1552 C CA . VAL A 1 201 ? -13.974 -0.848 -12.873 1.00 78.56 201 VAL A CA 1
ATOM 1553 C C . VAL A 1 201 ? -13.536 0.139 -13.961 1.00 78.56 201 VAL A C 1
ATOM 1555 O O . VAL A 1 201 ? -13.381 -0.247 -15.118 1.00 78.56 201 VAL A O 1
ATOM 1558 N N . ARG A 1 202 ? -13.340 1.421 -13.624 1.00 81.38 202 ARG A N 1
ATOM 1559 C CA . ARG A 1 202 ? -12.991 2.465 -14.608 1.00 81.38 202 ARG A CA 1
ATOM 1560 C C . ARG A 1 202 ? -11.526 2.466 -15.032 1.00 81.38 202 ARG A C 1
ATOM 1562 O O . ARG A 1 202 ? -11.207 3.079 -16.051 1.00 81.38 202 ARG A O 1
ATOM 1569 N N . HIS A 1 203 ? -10.639 1.840 -14.266 1.00 84.94 203 HIS A N 1
ATOM 1570 C CA . HIS A 1 203 ? -9.205 1.877 -14.533 1.00 84.94 203 HIS A CA 1
ATOM 1571 C C . HIS A 1 203 ? -8.672 0.496 -14.877 1.00 84.94 203 HIS A C 1
ATOM 1573 O O . HIS A 1 203 ? -9.175 -0.536 -14.445 1.00 84.94 203 HIS A O 1
ATOM 1579 N N . ARG A 1 204 ? -7.604 0.480 -15.671 1.00 90.88 204 ARG A N 1
ATOM 1580 C CA . ARG A 1 204 ? -6.933 -0.767 -16.011 1.00 90.88 204 ARG A CA 1
ATOM 1581 C C . ARG A 1 204 ? -6.180 -1.285 -14.787 1.00 90.88 204 ARG A C 1
ATOM 1583 O O . ARG A 1 204 ? -5.268 -0.615 -14.306 1.00 90.88 204 ARG A O 1
ATOM 1590 N N . VAL A 1 205 ? -6.522 -2.491 -14.341 1.00 94.12 205 VAL A N 1
ATOM 1591 C CA . VAL A 1 205 ? -5.795 -3.202 -13.282 1.00 94.12 205 VAL A CA 1
ATOM 1592 C C . VAL A 1 205 ? -4.514 -3.794 -13.867 1.00 94.12 205 VAL A C 1
ATOM 1594 O O . VAL A 1 205 ? -4.562 -4.663 -14.734 1.00 94.12 205 VAL A O 1
ATOM 1597 N N . LEU A 1 206 ? -3.359 -3.316 -13.414 1.00 95.75 206 LEU A N 1
ATOM 1598 C CA . LEU A 1 206 ? -2.041 -3.793 -13.840 1.00 95.75 206 LEU A CA 1
ATOM 1599 C C . LEU A 1 206 ? -1.583 -5.008 -13.033 1.00 95.75 206 LEU A C 1
ATOM 1601 O O . LEU A 1 206 ? -0.971 -5.926 -13.577 1.00 95.75 206 LEU A O 1
ATOM 1605 N N . ALA A 1 207 ? -1.895 -5.024 -11.740 1.00 97.12 207 ALA A N 1
ATOM 1606 C CA . ALA A 1 207 ? -1.579 -6.120 -10.839 1.00 97.12 207 ALA A CA 1
ATOM 1607 C C . ALA A 1 207 ? -2.608 -6.218 -9.715 1.00 97.12 207 ALA A C 1
ATOM 1609 O O . ALA A 1 207 ? -3.260 -5.235 -9.367 1.00 97.12 207 ALA A O 1
ATOM 1610 N N . GLN A 1 208 ? -2.708 -7.405 -9.130 1.00 96.69 208 GLN A N 1
ATOM 1611 C CA . GLN A 1 208 ? -3.543 -7.677 -7.966 1.00 96.69 208 GLN A CA 1
ATOM 1612 C C . GLN A 1 208 ? -2.787 -8.543 -6.964 1.00 96.69 208 GLN A C 1
ATOM 1614 O O . GLN A 1 208 ? -1.942 -9.356 -7.350 1.00 96.69 208 GLN A O 1
ATOM 1619 N N . GLY A 1 209 ? -3.108 -8.411 -5.686 1.00 96.12 209 GLY A N 1
ATOM 1620 C CA . GLY A 1 209 ? -2.534 -9.236 -4.643 1.00 96.12 209 GLY A CA 1
ATOM 1621 C C . GLY A 1 209 ? -3.461 -9.447 -3.460 1.00 96.12 209 GLY A C 1
ATOM 1622 O O . GLY A 1 209 ? -4.354 -8.646 -3.199 1.00 96.12 209 GLY A O 1
ATOM 1623 N N . ASN A 1 210 ? -3.214 -10.537 -2.747 1.00 97.44 210 ASN A N 1
ATOM 1624 C CA . ASN A 1 210 ? -3.825 -10.862 -1.468 1.00 97.44 210 ASN A CA 1
ATOM 1625 C C . ASN A 1 210 ? -2.720 -10.978 -0.427 1.00 97.44 210 ASN A C 1
ATOM 1627 O O . ASN A 1 210 ? -1.616 -11.443 -0.725 1.00 97.44 210 ASN A O 1
ATOM 1631 N N . HIS A 1 211 ? -3.026 -10.554 0.789 1.00 97.69 211 HIS A N 1
ATOM 1632 C CA . HIS A 1 211 ? -2.047 -10.488 1.850 1.00 97.69 211 HIS A CA 1
ATOM 1633 C C . HIS A 1 211 ? -2.683 -10.803 3.197 1.00 97.69 211 HIS A C 1
ATOM 1635 O O . HIS A 1 211 ? -3.681 -10.198 3.596 1.00 97.69 211 HIS A O 1
ATOM 1641 N N . VAL A 1 212 ? -2.065 -11.725 3.927 1.00 98.12 212 VAL A N 1
ATOM 1642 C CA . VAL A 1 212 ? -2.371 -11.993 5.327 1.00 98.12 212 VAL A CA 1
ATOM 1643 C C . VAL A 1 212 ? -1.233 -11.502 6.218 1.00 98.12 212 VAL A C 1
ATOM 1645 O O . VAL A 1 212 ? -0.073 -11.882 6.048 1.00 98.12 212 VAL A O 1
ATOM 1648 N N . LYS A 1 213 ? -1.575 -10.679 7.210 1.00 98.00 213 LYS A N 1
ATOM 1649 C CA . LYS A 1 213 ? -0.650 -10.180 8.234 1.00 98.00 213 LYS A CA 1
ATOM 1650 C C . LYS A 1 213 ? -1.037 -10.703 9.610 1.00 98.00 213 LYS A C 1
ATOM 1652 O O . LYS A 1 213 ? -2.214 -10.703 9.966 1.00 98.00 213 LYS A O 1
ATOM 1657 N N . CYS A 1 214 ? -0.047 -11.124 10.391 1.00 97.69 214 CYS A N 1
ATOM 1658 C CA . CYS A 1 214 ? -0.202 -11.516 11.787 1.00 97.69 214 CYS A CA 1
ATOM 1659 C C . CYS A 1 214 ? 0.149 -10.349 12.710 1.00 97.69 214 CYS A C 1
ATOM 1661 O O . CYS A 1 214 ? 1.200 -9.734 12.558 1.00 97.69 214 CYS A O 1
ATOM 1663 N N . LEU A 1 215 ? -0.730 -10.054 13.662 1.00 96.94 215 LEU A N 1
ATOM 1664 C CA . LEU A 1 215 ? -0.570 -9.023 14.680 1.00 96.94 215 LEU A CA 1
ATOM 1665 C C . LEU A 1 215 ? 0.080 -9.645 15.920 1.00 96.94 215 LEU A C 1
ATOM 1667 O O . LEU A 1 215 ? -0.472 -10.577 16.512 1.00 96.94 215 LEU A O 1
ATOM 1671 N N . LEU A 1 216 ? 1.234 -9.115 16.311 1.00 92.38 216 LEU A N 1
ATOM 1672 C CA . LEU A 1 216 ? 2.013 -9.556 17.461 1.00 92.38 216 LEU A CA 1
ATOM 1673 C C . LEU A 1 216 ? 1.646 -8.681 18.663 1.00 92.38 216 LEU A C 1
ATOM 1675 O O . LEU A 1 216 ? 1.948 -7.489 18.685 1.00 92.38 216 LEU A O 1
ATOM 1679 N N . ARG A 1 217 ? 0.943 -9.278 19.625 1.00 81.50 217 ARG A N 1
ATOM 1680 C CA . ARG A 1 217 ? 0.506 -8.649 20.875 1.00 81.50 217 ARG A CA 1
ATOM 1681 C C . ARG A 1 217 ? 1.224 -9.268 22.057 1.00 81.50 217 ARG A C 1
ATOM 1683 O O . ARG A 1 217 ? 1.432 -10.502 21.996 1.00 81.50 217 ARG A O 1
#

Radius of gyration: 18.22 Å; Cα contacts (8 Å, |Δi|>4): 367; chains: 1; bounding box: 47×45×48 Å

InterPro domains:
  IPR006683 Thioesterase domain [PF03061] (92-162)
  IPR029069 HotDog domain superfamily [SSF54637] (89-161)

Mean predicted aligned error: 8.73 Å

Foldseek 3Di:
DPVVQVQWAFLCVQQVCLQVQLVVVCVVDPLSVVLCVQQVWDSRVKTFRWAQDPVHRVDIAGQKIKGWTFAACSQFDDDPPDDPPDFTFGDPVSVQVVVVSVVVSNVSSRCPPDPWDKDWDDKDKDFPATDGGGFTWMKMKGFPDDDPWKTKIKIWIWTDPPPDDDDDDDDDDDDDDDDDDDPPNVVSNVSSVVSVVVVPVVTDTRMMMMTMMTIHD

Secondary structure (DSSP, 8-state):
-GGG-TTEEEHHHH-TTHHHHHHHHHHH-HHHHHHHHHTT--GGG-EEEEEE-SS-TTSEEEEEEEEEEE--GGGEE--TT--TTSPPEE-HHHHHHHHHHHHHHHHHHHHTTS--EEEEEEEEEEE-S--BTT-EEEEEEEEEEE-SSEEEEEEEEEE-------------------------TTHHHHHHHHHHHHHHHHS-EEEEEEEEEEEE-

Organism: NCBI:txid67003